Protein AF-A0A8X6VA51-F1 (afdb_monomer)

Secondary structure (DSSP, 8-state):
-PPPPGGGTS---TTSS--------------HHHHHHHHHHHHHIIIIIHHHHHHHHHHHTT----PPPTT-GGGTHHHHHHHHHHHHHHHHHHTT----HHHHHHHHHHHHHHHHT---EESSS-TTSPEE-HHHHHTSS----PPPPP-TTS-GGG--HHHHHHHHHHHHHHHHHHHHHHTTS--

Foldseek 3Di:
DDDDPPVVVDDDAPVPDDDDDPDDDPPDDDDPVVVVVVVVVVCCCCVPVVVVVVVVVCVVVVNDDDDDDPPCCPVCVVVVVVVVLVSVLLCVLCPPPDDDPVLVVVLVVLLVLLQQQDFDAFPDPDPPGDGDGNCCSVVVDHDDDDDDDACCPPDPVPDDSVRSSVNSSNSSNVVVVVPVVVVVPPD

Nearest PDB structures (foldseek):
  7khw-assembly1_A  TM=2.266E-01  e=4.748E+00  Escherichia coli O127:H6 str. E2348/69

Mean predicted aligned error: 12.4 Å

Radius of gyration: 19.96 Å; Cα contacts (8 Å, |Δi|>4): 93; chains: 1; bounding box: 59×38×53 Å

pLDDT: mean 71.92, std 15.9, range [26.27, 92.44]

Organism: Trichonephila clavipes (NCBI:txid2585209)

Sequence (187 aa):
MADLPSDRVTVSRVFTKVGIDYAGPFFIKLFPGANNEFKKILQNLFIKEGKEKIENFTASEGIVWHFNRPATPHFGGLWEAGIKSLKSHLKRVIGNTILTYEEFVTLVTQVEAVLNSRPLTKISSDPNDSILTPAHFLVGTSLTALPEPNLTNTPINRLNRWQLVQKLTQTFKKNGQMTILTGYNQE

Solvent-accessible surface area (backbone atoms only — not comparable to full-atom values): 11899 Å² total; per-residue (Å²): 132,84,80,76,60,64,86,81,70,57,90,69,65,87,75,76,75,77,89,78,87,91,81,72,86,77,86,73,92,57,58,84,71,53,48,60,52,50,53,50,50,52,50,50,50,50,63,61,63,37,43,61,53,50,52,53,49,29,58,74,71,69,48,83,85,78,81,79,57,95,88,48,66,78,84,46,44,69,63,52,51,50,50,51,51,49,53,52,49,52,52,62,57,50,61,88,64,88,68,55,72,70,53,47,53,50,39,51,53,54,46,48,52,53,61,30,54,38,76,74,49,70,77,58,92,56,89,86,56,68,66,38,29,58,25,39,76,76,73,69,41,81,79,80,75,81,92,71,85,88,42,75,86,57,59,74,93,79,47,55,76,69,52,47,43,51,24,39,46,53,47,41,57,69,56,42,62,64,58,65,52,60,72,72,73,75,126

InterPro domains:
  IPR012337 Ribonuclease H-like superfamily [SSF53098] (46-128)
  IPR036397 Ribonuclease H superfamily [G3DSA:3.30.420.10] (36-178)

Structure (mmCIF, N/CA/C/O backbone):
data_AF-A0A8X6VA51-F1
#
_entry.id   AF-A0A8X6VA51-F1
#
loop_
_atom_site.group_PDB
_atom_site.id
_atom_site.type_symbol
_atom_site.label_atom_id
_atom_site.label_alt_id
_atom_site.label_comp_id
_atom_site.label_asym_id
_atom_site.label_entity_id
_atom_site.label_seq_id
_atom_site.pdbx_PDB_ins_code
_atom_site.Cartn_x
_atom_site.Cartn_y
_atom_site.Cartn_z
_atom_site.occupancy
_atom_site.B_iso_or_equiv
_atom_site.auth_seq_id
_atom_site.auth_comp_id
_atom_site.auth_asym_id
_atom_site.auth_atom_id
_atom_site.pdbx_PDB_model_num
ATOM 1 N N . MET A 1 1 ? 39.174 1.039 -0.721 1.00 54.53 1 MET A N 1
ATOM 2 C CA . MET A 1 1 ? 37.703 0.941 -0.838 1.00 54.53 1 MET A CA 1
ATOM 3 C C . MET A 1 1 ? 37.215 0.180 0.379 1.00 54.53 1 MET A C 1
ATOM 5 O O . MET A 1 1 ? 37.852 -0.809 0.709 1.00 54.53 1 MET A O 1
ATOM 9 N N . ALA A 1 2 ? 36.201 0.675 1.089 1.00 62.00 2 ALA A N 1
ATOM 10 C CA . ALA A 1 2 ? 35.604 -0.080 2.190 1.00 62.00 2 ALA A CA 1
ATOM 11 C C . ALA A 1 2 ? 34.759 -1.224 1.614 1.00 62.00 2 ALA A C 1
ATOM 13 O O . ALA A 1 2 ? 34.085 -1.022 0.601 1.00 62.00 2 ALA A O 1
ATOM 14 N N . ASP A 1 3 ? 34.806 -2.396 2.244 1.00 74.81 3 ASP A N 1
ATOM 15 C CA . ASP A 1 3 ? 33.974 -3.527 1.842 1.00 74.81 3 ASP A CA 1
ATOM 16 C C . ASP A 1 3 ? 32.493 -3.191 2.029 1.00 74.81 3 ASP A C 1
ATOM 18 O O . ASP A 1 3 ? 32.088 -2.547 3.003 1.00 74.81 3 ASP A O 1
ATOM 22 N N . LEU A 1 4 ? 31.671 -3.621 1.071 1.00 65.25 4 LEU A N 1
ATOM 23 C CA . LEU A 1 4 ? 30.226 -3.470 1.174 1.00 65.25 4 LEU A CA 1
ATOM 24 C C . LEU A 1 4 ? 29.711 -4.295 2.368 1.00 65.25 4 LEU A C 1
ATOM 26 O O . LEU A 1 4 ? 30.184 -5.414 2.578 1.00 65.25 4 LEU A O 1
ATOM 30 N N . PRO A 1 5 ? 28.723 -3.791 3.135 1.00 72.38 5 PRO A N 1
ATOM 31 C CA . PRO A 1 5 ? 28.116 -4.549 4.223 1.00 72.38 5 PRO A CA 1
ATOM 32 C C . PRO A 1 5 ? 27.662 -5.931 3.749 1.00 72.38 5 PRO A C 1
ATOM 34 O O . PRO A 1 5 ? 27.101 -6.051 2.661 1.00 72.38 5 PRO A O 1
ATOM 37 N N . SER A 1 6 ? 27.844 -6.964 4.571 1.00 69.81 6 SER A N 1
ATOM 38 C CA . SER A 1 6 ? 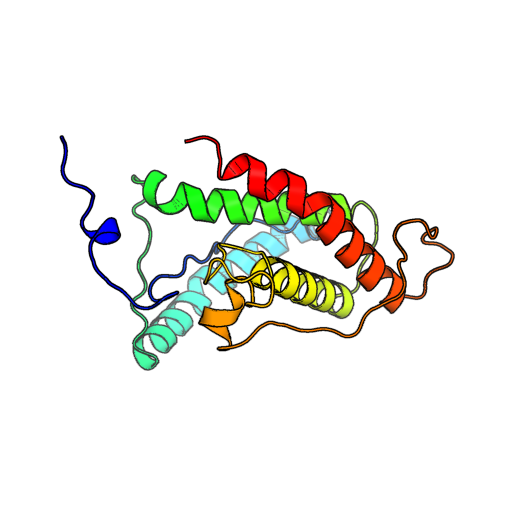27.492 -8.351 4.228 1.00 69.81 6 SER A CA 1
ATOM 39 C C . SER A 1 6 ? 26.031 -8.513 3.784 1.00 69.81 6 SER A C 1
ATOM 41 O O . SER A 1 6 ? 25.742 -9.299 2.884 1.00 69.81 6 SER A O 1
ATOM 43 N N . ASP A 1 7 ? 25.112 -7.705 4.315 1.00 62.41 7 ASP A N 1
ATOM 44 C CA . ASP A 1 7 ? 23.704 -7.652 3.893 1.00 62.41 7 ASP A CA 1
ATOM 45 C C . ASP A 1 7 ? 23.495 -7.225 2.424 1.00 62.41 7 ASP A C 1
ATOM 47 O O . ASP A 1 7 ? 22.433 -7.467 1.858 1.00 62.41 7 ASP A O 1
ATOM 51 N N . ARG A 1 8 ? 24.487 -6.582 1.794 1.00 61.09 8 ARG A N 1
ATOM 52 C CA . ARG A 1 8 ? 24.467 -6.151 0.383 1.00 61.09 8 ARG A CA 1
ATOM 53 C C . ARG A 1 8 ? 25.118 -7.162 -0.562 1.00 61.09 8 ARG A C 1
ATOM 55 O O . ARG A 1 8 ? 24.995 -7.004 -1.772 1.00 61.09 8 ARG A O 1
ATOM 62 N N . VAL A 1 9 ? 25.814 -8.163 -0.020 1.00 68.75 9 VAL A N 1
ATOM 63 C CA . VAL A 1 9 ? 26.595 -9.157 -0.782 1.00 68.75 9 VAL A CA 1
ATOM 64 C C . VAL A 1 9 ? 26.037 -10.574 -0.598 1.00 68.75 9 VAL A C 1
ATOM 66 O O . VAL A 1 9 ? 26.244 -11.449 -1.434 1.00 68.75 9 VAL A O 1
ATOM 69 N N . THR A 1 10 ? 25.286 -10.811 0.479 1.00 70.94 10 THR A N 1
ATOM 70 C CA . THR A 1 10 ? 24.620 -12.090 0.737 1.00 70.94 10 THR A CA 1
ATOM 71 C C . THR A 1 10 ? 23.390 -12.250 -0.152 1.00 70.94 10 THR A C 1
ATOM 73 O O . THR A 1 10 ? 22.414 -11.504 -0.062 1.00 70.94 10 THR A O 1
ATOM 76 N N . VAL A 1 11 ? 23.430 -13.257 -1.026 1.00 67.75 11 VAL A N 1
ATOM 77 C CA . VAL A 1 11 ? 22.279 -13.622 -1.854 1.00 67.75 11 VAL A CA 1
ATOM 78 C C . VAL A 1 11 ? 21.177 -14.149 -0.939 1.00 67.75 11 VAL A C 1
ATOM 80 O O . VAL A 1 11 ? 21.363 -15.118 -0.207 1.00 67.75 11 VAL A O 1
ATOM 83 N N . SER A 1 12 ? 20.017 -13.504 -0.981 1.00 65.94 12 SER A N 1
ATOM 84 C CA . SER A 1 12 ? 18.817 -13.920 -0.260 1.00 65.94 12 SER A CA 1
ATOM 85 C C . SER A 1 12 ? 17.624 -13.901 -1.207 1.00 65.94 12 SER A C 1
ATOM 87 O O . SER A 1 12 ? 17.644 -13.227 -2.240 1.00 65.94 12 SER A O 1
ATOM 89 N N . ARG A 1 13 ? 16.577 -14.669 -0.888 1.00 64.31 13 ARG A N 1
ATOM 90 C CA . ARG A 1 13 ? 15.336 -14.612 -1.665 1.00 64.31 13 ARG A CA 1
ATOM 91 C C . ARG A 1 13 ? 14.701 -13.232 -1.501 1.00 64.31 13 ARG A C 1
ATOM 93 O O . ARG A 1 13 ? 14.824 -12.592 -0.452 1.00 64.31 13 ARG A O 1
ATOM 100 N N . VAL A 1 14 ? 13.997 -12.775 -2.528 1.00 64.50 14 VAL A N 1
ATOM 101 C CA . VAL A 1 14 ? 13.290 -11.493 -2.462 1.00 64.50 14 VAL A CA 1
ATOM 102 C C . VAL A 1 14 ? 12.262 -11.544 -1.325 1.00 64.50 14 VAL A C 1
ATOM 104 O O . VAL A 1 14 ? 11.634 -12.577 -1.111 1.00 64.50 14 VAL A O 1
ATOM 107 N N . PHE A 1 15 ? 12.151 -10.455 -0.559 1.00 65.88 15 PHE A N 1
ATOM 108 C CA . PHE A 1 15 ? 11.294 -10.342 0.633 1.00 65.88 15 PHE A CA 1
ATOM 109 C C . PHE A 1 15 ? 11.618 -11.296 1.798 1.00 65.88 15 PHE A C 1
ATOM 111 O O . PHE A 1 15 ? 10.801 -11.451 2.698 1.00 65.88 15 PHE A O 1
ATOM 118 N N . THR A 1 16 ? 12.824 -11.877 1.863 1.00 65.25 16 THR A N 1
ATOM 119 C CA . THR A 1 16 ? 13.259 -12.643 3.059 1.00 65.25 16 THR A CA 1
ATOM 120 C C . THR A 1 16 ? 13.331 -11.764 4.315 1.00 65.25 16 THR A C 1
ATOM 122 O O . THR A 1 16 ? 13.170 -12.244 5.433 1.00 65.25 16 THR A O 1
ATOM 125 N N . LYS A 1 17 ? 13.580 -10.461 4.141 1.00 64.12 17 LYS A N 1
ATOM 126 C CA . LYS A 1 17 ? 13.557 -9.454 5.205 1.00 64.12 17 LYS A CA 1
ATOM 127 C C . LYS A 1 17 ? 12.506 -8.403 4.844 1.00 64.12 17 LYS A C 1
ATOM 129 O O . LYS A 1 17 ? 12.645 -7.734 3.821 1.00 64.12 17 LYS A O 1
ATOM 134 N N . VAL A 1 18 ? 11.473 -8.256 5.671 1.00 66.12 18 VAL A N 1
ATOM 135 C CA . VAL A 1 18 ? 10.408 -7.252 5.509 1.00 66.12 18 VAL A CA 1
ATOM 136 C C . VAL A 1 18 ? 10.339 -6.402 6.773 1.00 66.12 18 VAL A C 1
ATOM 138 O O . VAL A 1 18 ? 10.394 -6.927 7.881 1.00 66.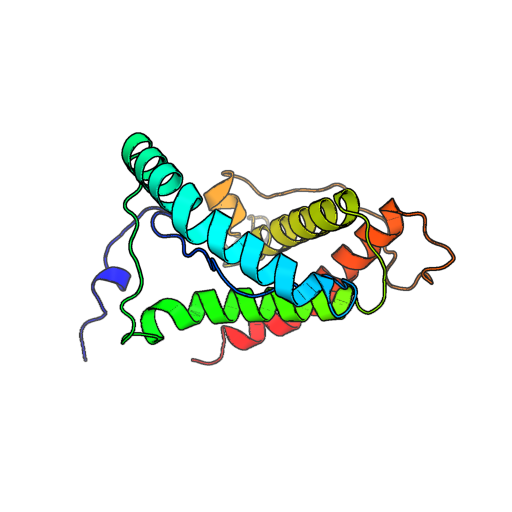12 18 VAL A O 1
ATOM 141 N N . GLY A 1 19 ? 10.250 -5.083 6.605 1.00 62.53 19 GLY A N 1
ATOM 142 C CA . GLY A 1 19 ? 10.035 -4.145 7.705 1.00 62.53 19 GLY A CA 1
ATOM 143 C C . GLY A 1 19 ? 8.549 -3.848 7.882 1.00 62.53 19 GLY A C 1
ATOM 144 O O . GLY A 1 19 ? 7.838 -3.655 6.896 1.00 62.53 19 GLY A O 1
ATOM 145 N N . ILE A 1 20 ? 8.087 -3.780 9.130 1.00 61.00 20 ILE A N 1
ATOM 146 C CA . ILE A 1 20 ? 6.719 -3.380 9.470 1.00 61.00 20 ILE A CA 1
ATOM 147 C C . ILE A 1 20 ? 6.783 -2.127 10.353 1.00 61.00 20 ILE A C 1
ATOM 149 O O . ILE A 1 20 ? 7.375 -2.153 11.432 1.00 61.00 20 ILE A O 1
ATOM 153 N N . ASP A 1 21 ? 6.154 -1.033 9.908 1.00 61.41 21 ASP A N 1
ATOM 154 C CA . ASP A 1 21 ? 5.930 0.159 10.740 1.00 61.41 21 ASP A CA 1
ATOM 155 C C . ASP A 1 21 ? 4.759 -0.089 11.694 1.00 61.41 21 ASP A C 1
ATOM 157 O O . ASP A 1 21 ? 3.595 0.109 11.331 1.00 61.41 21 ASP A O 1
ATOM 161 N N . TYR A 1 22 ? 5.058 -0.508 12.921 1.00 51.22 22 TYR A N 1
ATOM 162 C CA . TYR A 1 22 ? 4.033 -0.757 13.937 1.00 51.22 22 TYR A CA 1
ATOM 163 C C . TYR A 1 22 ? 3.394 0.512 14.516 1.00 51.22 22 TYR A C 1
ATOM 165 O O . TYR A 1 22 ? 2.442 0.399 15.289 1.00 51.22 22 TYR A O 1
ATOM 173 N N . ALA A 1 23 ? 3.863 1.722 14.184 1.00 47.16 23 ALA A N 1
ATOM 174 C CA . ALA A 1 23 ? 3.375 2.920 14.861 1.00 47.16 23 ALA A CA 1
ATOM 175 C C . ALA A 1 23 ? 3.626 4.227 14.093 1.00 47.16 23 ALA A C 1
ATOM 177 O O . ALA A 1 23 ? 4.372 5.097 14.537 1.00 47.16 23 ALA A O 1
ATOM 178 N N . GLY A 1 24 ? 2.879 4.454 13.013 1.00 47.09 24 GLY A N 1
ATOM 179 C CA . GLY A 1 24 ? 2.662 5.811 12.501 1.00 47.09 24 GLY A CA 1
ATOM 180 C C . GLY A 1 24 ? 1.165 6.079 12.367 1.00 47.09 24 GLY A C 1
ATOM 181 O O . GLY A 1 24 ? 0.532 5.365 11.587 1.00 47.09 24 GLY A O 1
ATOM 182 N N . PRO A 1 25 ? 0.576 7.058 13.082 1.00 44.12 25 PRO A N 1
ATOM 183 C CA . PRO A 1 25 ? -0.871 7.217 13.144 1.00 44.12 25 PRO A CA 1
ATOM 184 C C . PRO A 1 25 ? -1.459 7.568 11.774 1.00 44.12 25 PRO A C 1
ATOM 186 O O . PRO A 1 25 ? -1.113 8.589 11.175 1.00 44.12 25 PRO A O 1
ATOM 189 N N . PHE A 1 26 ? -2.422 6.766 11.318 1.00 42.47 26 PHE A N 1
ATOM 190 C CA . PHE A 1 26 ? -3.496 7.303 10.493 1.00 42.47 26 PHE A CA 1
ATOM 191 C C . PHE A 1 26 ? -4.365 8.157 11.414 1.00 42.47 26 PHE A C 1
ATOM 193 O O . PHE A 1 26 ? -4.877 7.676 12.424 1.00 42.47 26 PHE A O 1
ATOM 200 N N . PHE A 1 27 ? -4.486 9.447 11.110 1.00 46.06 27 PHE A N 1
ATOM 201 C CA . PHE A 1 27 ? -5.371 10.327 11.864 1.00 46.06 27 PHE A CA 1
ATOM 202 C C . PHE A 1 27 ? -6.818 9.972 11.519 1.00 46.06 27 PHE A C 1
ATOM 204 O O . PHE A 1 27 ? -7.369 10.470 10.540 1.00 46.06 27 PHE A O 1
ATOM 211 N N . ILE A 1 28 ? -7.422 9.099 12.320 1.00 47.78 28 ILE A N 1
ATOM 212 C CA . ILE A 1 28 ? -8.865 8.882 12.310 1.00 47.78 28 ILE A CA 1
ATOM 213 C C . ILE A 1 28 ? -9.487 10.106 12.983 1.00 47.78 28 ILE A C 1
ATOM 215 O O . ILE A 1 28 ? -9.091 10.502 14.082 1.00 47.78 28 ILE A O 1
ATOM 219 N N . LYS A 1 29 ? -10.428 10.765 12.306 1.00 46.47 29 LYS A N 1
ATOM 220 C CA . LYS A 1 29 ? -11.116 11.929 12.869 1.00 46.47 29 LYS A CA 1
ATOM 221 C C . LYS A 1 29 ? -12.142 11.449 13.899 1.00 46.47 29 LYS A C 1
ATOM 223 O O . LYS A 1 29 ? -13.286 11.185 13.554 1.00 46.47 29 LYS A O 1
ATOM 228 N N . LEU A 1 30 ? -11.714 11.327 15.153 1.00 51.91 30 LEU A N 1
ATOM 229 C CA . LEU A 1 30 ? -12.583 11.096 16.309 1.00 51.91 30 LEU A CA 1
ATOM 230 C C . LEU A 1 30 ? -12.837 12.416 17.052 1.00 51.91 30 LEU A C 1
ATOM 232 O O . LEU A 1 30 ? -12.091 13.387 16.894 1.00 51.91 30 LEU A O 1
ATOM 236 N N . PHE A 1 31 ? -13.883 12.459 17.880 1.00 56.31 31 PHE A N 1
ATOM 237 C CA . PHE A 1 31 ? -14.138 13.598 18.765 1.00 56.31 31 PHE A CA 1
ATOM 238 C C . PHE A 1 31 ? -12.940 13.835 19.715 1.00 56.31 31 PHE A C 1
ATOM 240 O O . PHE A 1 31 ? -12.282 12.865 20.106 1.00 56.31 31 PHE A O 1
ATOM 247 N N . PRO A 1 32 ? -12.640 15.089 20.119 1.00 53.47 32 PRO A N 1
ATOM 248 C CA . PRO A 1 32 ? -11.402 15.443 20.829 1.00 53.47 32 PRO A CA 1
ATOM 249 C C . PRO A 1 32 ? -11.099 14.619 22.093 1.00 53.47 32 PRO A C 1
ATOM 251 O O . PRO A 1 32 ? -9.935 14.336 22.363 1.00 53.47 32 PRO A O 1
ATOM 254 N N . GLY A 1 33 ? -12.125 14.181 22.834 1.00 55.50 33 GLY A N 1
ATOM 255 C CA . GLY A 1 33 ? -11.968 13.304 24.004 1.00 55.50 33 GLY A CA 1
ATOM 256 C C . GLY A 1 33 ? -11.734 11.826 23.658 1.00 55.50 33 GLY A C 1
ATOM 257 O O . GLY A 1 33 ? -10.914 11.164 24.289 1.00 55.50 33 GLY A O 1
ATOM 258 N N . ALA A 1 34 ? -12.376 11.328 22.597 1.00 55.28 34 ALA A N 1
ATOM 259 C CA . ALA A 1 34 ? -12.291 9.929 22.175 1.00 55.28 34 ALA A CA 1
ATOM 260 C C . ALA A 1 34 ? -10.919 9.570 21.584 1.00 55.28 34 ALA A C 1
ATOM 262 O O . ALA A 1 34 ? -10.468 8.439 21.720 1.00 55.28 34 ALA A O 1
ATOM 263 N N . ASN A 1 35 ? -10.216 10.528 20.971 1.00 55.94 35 ASN A N 1
ATOM 264 C CA . ASN A 1 35 ? -8.900 10.287 20.370 1.00 55.94 35 ASN A CA 1
ATOM 265 C C . ASN A 1 35 ? -7.832 9.872 21.396 1.00 55.94 35 ASN A C 1
ATOM 267 O O . ASN A 1 35 ? -7.006 9.004 21.115 1.00 55.94 35 ASN A O 1
ATOM 271 N N . ASN A 1 36 ? -7.845 10.474 22.589 1.00 60.62 36 ASN A N 1
ATOM 272 C CA . ASN A 1 36 ? -6.856 10.178 23.626 1.00 60.62 36 ASN A CA 1
ATOM 273 C C . ASN A 1 36 ? -7.125 8.837 24.315 1.00 60.62 36 ASN A C 1
ATOM 275 O O . ASN A 1 36 ? -6.181 8.093 24.579 1.00 60.62 36 ASN A O 1
ATOM 279 N N . GLU A 1 37 ? -8.390 8.507 24.575 1.00 63.94 37 GLU A N 1
ATOM 280 C CA . GLU A 1 37 ? -8.757 7.199 25.123 1.00 63.94 37 GLU A CA 1
ATOM 281 C C . GLU A 1 37 ? -8.548 6.081 24.110 1.00 63.94 37 GLU A C 1
ATOM 283 O O . GLU A 1 37 ? -7.921 5.079 24.436 1.00 63.94 37 GLU A O 1
ATOM 288 N N . PHE A 1 38 ? -8.956 6.281 22.857 1.00 60.25 38 PHE A N 1
ATOM 289 C CA . PHE A 1 38 ? -8.734 5.311 21.790 1.00 60.25 38 PHE A CA 1
ATOM 290 C C . PHE A 1 38 ? -7.242 5.040 21.582 1.00 60.25 38 PHE A C 1
ATOM 292 O O . PHE A 1 38 ? -6.829 3.888 21.501 1.00 60.25 38 PHE A O 1
ATOM 299 N N . LYS A 1 39 ? -6.397 6.080 21.600 1.00 57.16 39 LYS A N 1
ATOM 300 C CA . LYS A 1 39 ? -4.939 5.917 21.524 1.00 57.16 39 LYS A CA 1
ATOM 301 C C . LYS A 1 39 ? -4.383 5.093 22.690 1.00 57.16 39 LYS A C 1
ATOM 303 O O . LYS A 1 39 ? -3.536 4.237 22.453 1.00 57.16 39 LYS A O 1
ATOM 308 N N . LYS A 1 40 ? -4.865 5.310 23.919 1.00 62.72 40 LYS A N 1
ATOM 309 C CA . LYS A 1 40 ? -4.470 4.522 25.102 1.00 62.72 40 LYS A CA 1
ATOM 310 C C . LYS A 1 40 ? -4.952 3.072 25.017 1.00 62.72 40 LYS A C 1
ATOM 312 O O . LYS A 1 40 ? -4.184 2.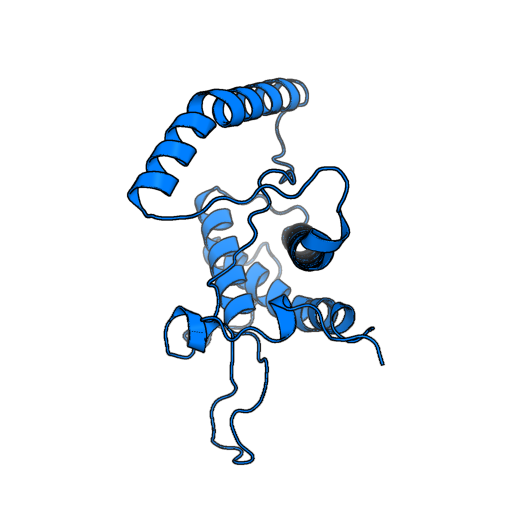167 25.319 1.00 62.72 40 LYS A O 1
ATOM 317 N N . ILE A 1 41 ? -6.192 2.848 24.583 1.00 62.66 41 ILE A N 1
ATOM 318 C CA . ILE A 1 41 ? -6.781 1.513 24.413 1.00 62.66 41 ILE A CA 1
ATOM 319 C C . ILE A 1 41 ? -6.010 0.733 23.350 1.00 62.66 41 ILE A C 1
ATOM 321 O O . ILE A 1 41 ? -5.578 -0.382 23.621 1.00 62.66 41 ILE A O 1
ATOM 325 N N . LEU A 1 42 ? -5.761 1.332 22.180 1.00 57.09 42 LEU A N 1
ATOM 326 C CA . LEU A 1 42 ? -4.960 0.699 21.134 1.00 57.09 42 LEU A CA 1
ATOM 327 C C . LEU A 1 42 ? -3.550 0.382 21.637 1.00 57.09 42 LEU A C 1
ATOM 329 O O . LEU A 1 42 ? -3.094 -0.745 21.483 1.00 57.09 42 LEU A O 1
ATOM 333 N N . GLN A 1 43 ? -2.872 1.331 22.288 1.00 59.81 43 GLN A N 1
ATOM 334 C CA . GLN A 1 43 ? -1.545 1.082 22.854 1.00 59.81 43 GLN A CA 1
ATOM 335 C C . GLN A 1 43 ? -1.559 -0.079 23.856 1.00 59.81 43 GLN A C 1
ATOM 337 O O . GLN A 1 43 ? -0.724 -0.969 23.755 1.00 59.81 43 GLN A O 1
ATOM 342 N N . ASN A 1 44 ? -2.524 -0.130 24.772 1.00 60.62 44 ASN A N 1
ATOM 343 C CA . ASN A 1 44 ? -2.591 -1.182 25.787 1.00 60.62 44 ASN A CA 1
ATOM 344 C C . ASN A 1 44 ? -2.940 -2.561 25.202 1.00 60.62 44 ASN A C 1
ATOM 346 O O . ASN A 1 44 ? -2.299 -3.548 25.565 1.00 60.62 44 ASN A O 1
ATOM 350 N N . LEU A 1 45 ? -3.905 -2.627 24.277 1.00 58.88 45 LEU A N 1
ATOM 351 C CA . LEU A 1 45 ? -4.296 -3.863 23.590 1.00 58.88 45 LEU A CA 1
ATOM 352 C C . LEU A 1 45 ? -3.142 -4.421 22.747 1.00 58.88 45 LEU A C 1
ATOM 354 O O . LEU A 1 45 ? -2.843 -5.613 22.814 1.00 58.88 45 LEU A O 1
ATOM 358 N N . PHE A 1 46 ? -2.444 -3.562 21.999 1.00 58.53 46 PHE A N 1
ATOM 359 C CA . PHE A 1 46 ? -1.342 -3.994 21.139 1.00 58.53 46 PHE A CA 1
ATOM 360 C C . PHE A 1 46 ? -0.063 -4.332 21.915 1.00 58.53 46 PHE A C 1
ATOM 362 O O . PHE A 1 46 ? 0.618 -5.289 21.554 1.00 58.53 46 PHE A O 1
ATOM 369 N N . ILE A 1 47 ? 0.271 -3.593 22.979 1.00 63.25 47 ILE A N 1
ATOM 370 C CA . ILE A 1 47 ? 1.536 -3.784 23.710 1.00 63.25 47 ILE A CA 1
ATOM 371 C C . ILE A 1 47 ? 1.489 -5.006 24.632 1.00 63.25 47 ILE A C 1
ATOM 373 O O . ILE A 1 47 ? 2.506 -5.683 24.773 1.00 63.25 47 ILE A O 1
ATOM 377 N N . LYS A 1 48 ? 0.350 -5.288 25.278 1.00 59.28 48 LYS A N 1
ATOM 378 C CA . LYS A 1 48 ? 0.290 -6.313 26.332 1.00 59.28 48 LYS A CA 1
ATOM 379 C C . LYS A 1 48 ? -0.289 -7.641 25.849 1.00 59.28 48 LYS A C 1
ATOM 381 O O . LYS A 1 48 ? 0.363 -8.663 25.997 1.00 59.28 48 LYS A O 1
ATOM 386 N N . GLU A 1 49 ? -1.468 -7.628 25.231 1.00 59.34 49 GLU A N 1
ATOM 387 C CA . GLU A 1 49 ? -2.117 -8.855 24.732 1.00 59.34 49 GLU A CA 1
ATOM 388 C C . GLU A 1 49 ? -1.655 -9.236 23.321 1.00 59.34 49 GLU A C 1
ATOM 390 O O . GLU A 1 49 ? -1.596 -10.416 22.973 1.00 59.34 49 GLU A O 1
ATOM 395 N N . GLY A 1 50 ? -1.316 -8.237 22.500 1.00 63.81 50 GLY A N 1
ATOM 396 C CA . GLY A 1 50 ? -0.792 -8.451 21.155 1.00 63.81 50 GLY A CA 1
ATOM 397 C C . GLY A 1 50 ? 0.600 -9.078 21.155 1.00 63.81 50 GLY A C 1
ATOM 398 O O . GLY A 1 50 ? 0.863 -9.953 20.338 1.00 63.81 50 GLY A O 1
ATOM 399 N N . LYS A 1 51 ? 1.474 -8.687 22.089 1.00 66.56 51 LYS A N 1
ATOM 400 C CA . LYS A 1 51 ? 2.878 -9.118 22.097 1.00 66.56 51 LYS A CA 1
ATOM 401 C C . LYS A 1 51 ? 3.040 -10.632 22.263 1.00 66.56 51 LYS A C 1
ATOM 403 O O . LYS A 1 51 ? 3.675 -11.242 21.415 1.00 66.56 51 LYS A O 1
ATOM 408 N N . GLU A 1 52 ? 2.426 -11.241 23.278 1.00 68.69 52 GLU A N 1
ATOM 409 C CA . GLU A 1 52 ? 2.533 -12.696 23.497 1.00 68.69 52 GLU A CA 1
ATOM 410 C C . GLU A 1 52 ? 1.929 -13.501 22.340 1.00 68.69 52 GLU A C 1
ATOM 412 O O . GLU A 1 52 ? 2.497 -14.498 21.900 1.00 68.69 52 GLU A O 1
ATOM 417 N N . LYS A 1 53 ? 0.791 -13.056 21.795 1.00 73.25 53 LYS A N 1
ATOM 418 C CA . LYS A 1 53 ? 0.158 -13.714 20.642 1.00 73.25 53 LYS A CA 1
ATOM 419 C C . LYS A 1 53 ? 1.017 -13.613 19.382 1.00 73.25 53 LYS A C 1
ATOM 421 O O . LYS A 1 53 ? 1.125 -14.594 18.653 1.00 73.25 53 LYS A O 1
ATOM 426 N N . ILE A 1 54 ? 1.623 -12.451 19.136 1.00 68.75 54 ILE A N 1
ATOM 427 C CA . ILE A 1 54 ? 2.526 -12.231 18.002 1.00 68.75 54 ILE A CA 1
ATOM 428 C C . ILE A 1 54 ? 3.789 -13.073 18.174 1.00 68.75 54 ILE A C 1
ATOM 430 O O . ILE A 1 54 ? 4.170 -13.755 17.233 1.00 68.75 54 ILE A O 1
ATOM 434 N N . GLU A 1 55 ? 4.402 -13.091 19.357 1.00 69.94 55 GLU A N 1
ATOM 435 C CA . GLU A 1 55 ? 5.593 -13.903 19.629 1.00 69.94 55 GLU A CA 1
ATOM 436 C C . GLU A 1 55 ? 5.308 -15.394 19.407 1.00 69.94 55 GLU A C 1
ATOM 438 O O . GLU A 1 55 ? 6.028 -16.042 18.648 1.00 69.94 55 GLU A O 1
ATOM 443 N N . ASN A 1 56 ? 4.199 -15.910 19.943 1.00 76.19 56 ASN A N 1
ATOM 444 C CA . ASN A 1 56 ? 3.790 -17.302 19.743 1.00 76.19 56 ASN A CA 1
ATOM 445 C C . ASN A 1 56 ? 3.516 -17.636 18.267 1.00 76.19 56 ASN A C 1
ATOM 447 O O . ASN A 1 56 ? 3.956 -18.680 17.791 1.00 76.19 56 ASN A O 1
ATOM 451 N N . PHE A 1 57 ? 2.835 -16.750 17.531 1.00 73.75 57 PHE A N 1
ATOM 452 C CA . PHE A 1 57 ? 2.574 -16.929 16.099 1.00 73.75 57 PHE A CA 1
ATOM 453 C C . PHE A 1 57 ? 3.861 -16.875 15.266 1.00 73.75 57 PHE A C 1
ATOM 455 O O . PHE A 1 57 ? 4.096 -17.715 14.403 1.00 73.75 57 PHE A O 1
ATOM 462 N N . THR A 1 58 ? 4.733 -15.902 15.535 1.00 70.50 58 THR A N 1
ATOM 463 C CA . THR A 1 58 ? 6.013 -15.792 14.824 1.00 70.50 58 THR A CA 1
ATOM 464 C C . THR A 1 58 ? 6.893 -17.011 15.083 1.00 70.50 58 THR A C 1
ATOM 466 O O . THR A 1 58 ? 7.507 -17.515 14.148 1.00 70.50 58 THR A O 1
ATOM 469 N N . ALA A 1 59 ? 6.884 -17.553 16.304 1.00 74.88 59 ALA A N 1
ATOM 470 C CA . ALA A 1 59 ? 7.582 -18.789 16.628 1.00 74.88 59 ALA A CA 1
ATOM 471 C C . ALA A 1 59 ? 6.988 -20.011 15.904 1.00 74.88 59 ALA A C 1
ATOM 473 O O . ALA A 1 59 ? 7.757 -20.815 15.377 1.00 74.88 59 ALA A O 1
ATOM 474 N N . SER A 1 60 ? 5.655 -20.150 15.830 1.00 77.75 60 SER A N 1
ATOM 475 C CA . SER A 1 60 ? 5.016 -21.277 15.126 1.00 77.75 60 SER A CA 1
ATOM 476 C C . SER A 1 60 ? 5.257 -21.253 13.618 1.00 77.75 60 SER A C 1
ATOM 478 O O . SER A 1 60 ? 5.438 -22.306 13.015 1.00 77.75 60 SER A O 1
ATOM 480 N N . GLU A 1 61 ? 5.310 -20.063 13.021 1.00 74.81 61 GLU A N 1
ATOM 481 C CA . GLU A 1 61 ? 5.563 -19.869 11.587 1.00 74.81 61 GLU A CA 1
ATOM 482 C C . GLU A 1 61 ? 7.065 -19.802 11.239 1.00 74.81 61 GLU A C 1
ATOM 484 O O . GLU A 1 61 ? 7.433 -19.577 10.086 1.00 74.81 61 GLU A O 1
ATOM 489 N N . GLY A 1 62 ? 7.961 -19.963 12.223 1.00 73.81 62 GLY A N 1
ATOM 490 C CA . GLY A 1 62 ? 9.413 -19.871 12.017 1.00 73.81 62 GLY A CA 1
ATOM 491 C C . GLY A 1 62 ? 9.903 -18.473 11.607 1.00 73.81 62 GLY A C 1
ATOM 492 O O . GLY A 1 62 ? 10.983 -18.330 11.030 1.00 73.81 62 GLY A O 1
ATOM 493 N N . ILE A 1 63 ? 9.119 -17.432 11.887 1.00 70.69 63 ILE A N 1
ATOM 494 C CA . ILE A 1 63 ? 9.430 -16.034 11.589 1.00 70.69 63 ILE A CA 1
ATOM 495 C C . ILE A 1 63 ? 10.352 -15.488 12.680 1.00 70.69 63 ILE A C 1
ATOM 497 O O . ILE A 1 63 ? 9.969 -15.354 13.841 1.00 70.69 63 ILE A O 1
ATOM 501 N N . VAL A 1 64 ? 11.570 -15.099 12.302 1.00 65.25 64 VAL A N 1
ATOM 502 C CA . VAL A 1 64 ? 12.520 -14.485 13.238 1.00 65.25 64 VAL A CA 1
ATOM 503 C C . VAL A 1 64 ? 12.282 -12.977 13.314 1.00 65.25 64 VAL A C 1
ATOM 505 O O . VAL A 1 64 ? 12.664 -12.218 12.417 1.00 65.25 64 VAL A O 1
ATOM 508 N N . TRP A 1 65 ? 11.664 -12.535 14.407 1.00 65.31 65 TRP A N 1
ATOM 509 C CA . TRP A 1 65 ? 11.400 -11.122 14.658 1.00 65.31 65 TRP A CA 1
ATOM 510 C C . TRP A 1 65 ? 12.665 -10.374 15.101 1.00 65.31 65 TRP A C 1
ATOM 512 O O . TRP A 1 65 ? 13.298 -10.739 16.090 1.00 65.31 65 TRP A O 1
ATOM 522 N N . HIS A 1 66 ? 13.015 -9.291 14.405 1.00 62.69 66 HIS A N 1
ATOM 523 C CA . HIS A 1 66 ? 14.158 -8.445 14.750 1.00 62.69 66 HIS A CA 1
ATOM 524 C C . HIS A 1 66 ? 13.681 -7.027 15.068 1.00 62.69 66 HIS A C 1
ATOM 526 O O . HIS A 1 66 ? 13.196 -6.316 14.191 1.00 62.69 66 HIS A O 1
ATOM 532 N N . PHE A 1 67 ? 13.844 -6.589 16.318 1.00 63.12 67 PHE A N 1
ATOM 533 C CA . PHE A 1 67 ? 13.623 -5.188 16.671 1.00 63.12 67 PHE A CA 1
ATOM 534 C C . PHE A 1 67 ? 14.841 -4.350 16.286 1.00 63.12 67 PHE A C 1
ATOM 536 O O . PHE A 1 67 ? 15.980 -4.697 16.613 1.00 63.12 67 PHE A O 1
ATOM 543 N N . ASN A 1 68 ? 14.601 -3.211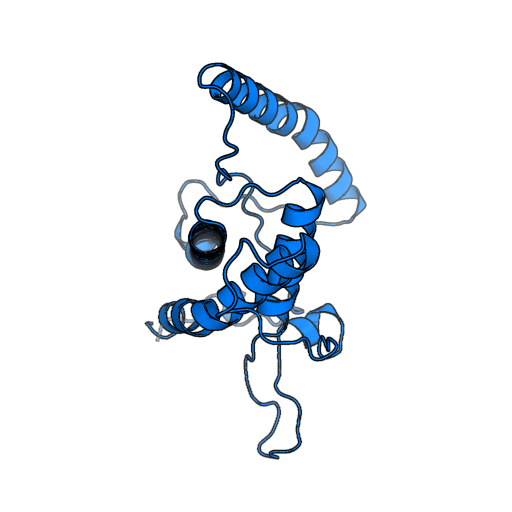 15.636 1.00 55.31 68 ASN A N 1
ATOM 544 C CA . ASN A 1 68 ? 15.652 -2.223 15.433 1.00 55.31 68 ASN A CA 1
ATOM 545 C C . ASN A 1 68 ? 16.167 -1.759 16.798 1.00 55.31 68 ASN A C 1
ATOM 547 O O . ASN A 1 68 ? 15.385 -1.442 17.698 1.00 55.31 68 ASN A O 1
ATOM 551 N N . ARG A 1 69 ? 17.493 -1.709 16.959 1.00 54.25 69 ARG A N 1
ATOM 552 C CA . ARG A 1 69 ? 18.080 -1.163 18.183 1.00 54.25 69 ARG A CA 1
ATOM 553 C C . ARG A 1 69 ? 17.705 0.324 18.287 1.00 54.25 69 ARG A C 1
ATOM 555 O O . ARG A 1 69 ? 17.827 1.030 17.284 1.00 54.25 69 ARG A O 1
ATOM 562 N N . PRO A 1 70 ? 17.342 0.831 19.482 1.00 50.47 70 PRO A N 1
ATOM 563 C CA . PRO A 1 70 ? 16.974 2.238 19.682 1.00 50.47 70 PRO A CA 1
ATOM 564 C C . PRO A 1 70 ? 18.023 3.247 19.180 1.00 50.47 70 PRO A C 1
ATOM 566 O O . PRO A 1 70 ? 17.689 4.386 18.879 1.00 50.47 70 PRO A O 1
ATOM 569 N N . ALA A 1 71 ? 19.289 2.825 19.084 1.00 43.22 71 ALA A N 1
ATOM 570 C CA . ALA A 1 71 ? 20.436 3.657 18.727 1.00 43.22 71 ALA A CA 1
ATOM 571 C C . ALA A 1 71 ? 20.895 3.539 17.258 1.00 43.22 71 ALA A C 1
ATOM 573 O O . ALA A 1 71 ? 21.938 4.084 16.910 1.00 43.22 71 ALA A O 1
ATOM 574 N N . THR A 1 72 ? 20.160 2.845 16.378 1.00 48.84 72 THR A N 1
ATOM 575 C CA . THR A 1 72 ? 20.546 2.707 14.957 1.00 48.84 72 THR A CA 1
ATOM 576 C C . THR A 1 72 ? 19.405 3.052 13.984 1.00 48.84 72 THR A C 1
ATOM 578 O O . THR A 1 72 ? 18.920 2.164 13.278 1.00 48.84 72 THR A O 1
ATOM 581 N N . PRO A 1 73 ? 18.991 4.335 13.890 1.00 50.53 73 PRO A N 1
ATOM 582 C CA . PRO A 1 73 ? 17.905 4.789 13.005 1.00 50.53 73 PRO A CA 1
ATOM 583 C C . PRO A 1 73 ? 18.189 4.549 11.513 1.00 50.53 73 PRO A C 1
ATOM 585 O O . PRO A 1 73 ? 17.278 4.370 10.710 1.00 50.53 73 PRO A O 1
ATOM 588 N N . HIS A 1 74 ? 19.470 4.494 11.131 1.00 52.34 74 HIS A N 1
ATOM 589 C CA . HIS A 1 74 ? 19.892 4.323 9.739 1.00 52.34 74 HIS A CA 1
ATOM 590 C C . HIS A 1 74 ? 19.498 2.970 9.125 1.00 52.34 74 HIS A C 1
ATOM 592 O O . HIS A 1 74 ? 19.306 2.900 7.915 1.00 52.34 74 HIS A O 1
ATOM 598 N N . PHE A 1 75 ? 19.313 1.912 9.927 1.00 52.19 75 PHE A N 1
ATOM 599 C CA . PHE A 1 75 ? 18.869 0.606 9.411 1.00 52.19 75 PHE A CA 1
ATOM 600 C C . PHE A 1 75 ? 17.387 0.605 9.006 1.00 52.19 75 PHE A C 1
ATOM 602 O O . PHE A 1 75 ? 16.972 -0.244 8.218 1.00 52.19 75 PHE A O 1
ATOM 609 N N . GLY A 1 76 ? 16.595 1.558 9.515 1.00 59.28 76 GLY A N 1
ATOM 610 C CA . GLY A 1 76 ? 15.172 1.683 9.208 1.00 59.28 76 GLY A CA 1
ATOM 611 C C . GLY A 1 76 ? 14.804 2.764 8.192 1.00 59.28 76 GLY A C 1
ATOM 612 O O . GLY A 1 76 ? 13.7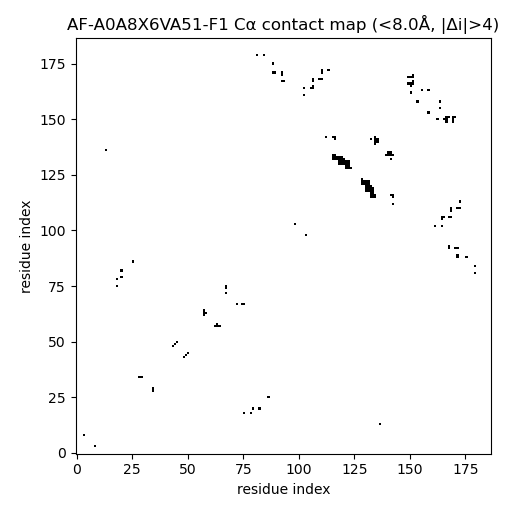20 2.727 7.610 1.00 59.28 76 GLY A O 1
ATOM 613 N N . GLY A 1 77 ? 15.719 3.698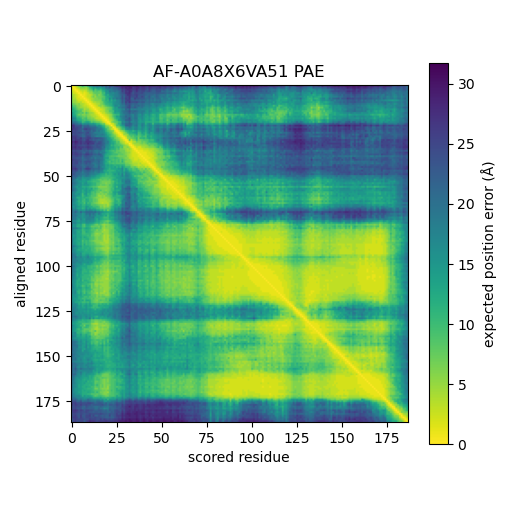 7.922 1.00 66.12 77 GLY A N 1
ATOM 614 C CA . GLY A 1 77 ? 15.407 4.951 7.234 1.00 66.12 77 GLY A CA 1
ATOM 615 C C . GLY A 1 77 ? 14.764 4.803 5.852 1.00 66.12 77 GLY A C 1
ATOM 616 O O . GLY A 1 77 ? 13.837 5.545 5.541 1.00 66.12 77 GLY A O 1
ATOM 617 N N . LEU A 1 78 ? 15.192 3.835 5.031 1.00 65.50 78 LEU A N 1
ATOM 618 C CA . LEU A 1 78 ? 14.639 3.641 3.682 1.00 65.50 78 LEU A CA 1
ATOM 619 C C . LEU A 1 78 ? 13.177 3.178 3.705 1.00 65.50 78 LEU A C 1
ATOM 621 O O . LEU A 1 78 ? 12.339 3.728 2.986 1.00 65.50 78 LEU A O 1
ATOM 625 N N . TRP A 1 79 ? 12.853 2.178 4.531 1.00 68.00 79 TRP A N 1
ATOM 626 C CA . TRP A 1 79 ? 11.478 1.689 4.619 1.00 68.00 79 TRP A CA 1
ATOM 627 C C . TRP A 1 79 ? 10.585 2.684 5.371 1.00 68.00 79 TRP A C 1
ATOM 629 O O . TRP A 1 79 ? 9.450 2.911 4.953 1.00 68.00 79 TRP A O 1
ATOM 639 N N . GLU A 1 80 ? 11.102 3.363 6.400 1.00 69.38 80 GLU A N 1
ATOM 640 C CA . GLU A 1 80 ? 10.391 4.432 7.112 1.00 69.38 80 GLU A CA 1
ATOM 641 C C . GLU A 1 80 ? 10.083 5.619 6.191 1.00 69.38 80 GLU A C 1
ATOM 643 O O . GLU A 1 80 ? 8.958 6.125 6.181 1.00 69.38 80 GLU A O 1
ATOM 648 N N . ALA A 1 81 ? 11.042 6.040 5.360 1.00 74.06 81 ALA A N 1
ATOM 649 C CA . ALA A 1 81 ? 10.841 7.084 4.359 1.00 74.06 81 ALA A CA 1
ATOM 650 C C . ALA A 1 81 ? 9.801 6.665 3.311 1.00 74.06 81 ALA A C 1
ATOM 652 O O . ALA A 1 81 ? 8.924 7.464 2.963 1.00 74.06 81 ALA A O 1
ATOM 653 N N . GLY A 1 82 ? 9.840 5.408 2.859 1.00 75.62 82 GLY A N 1
ATOM 654 C CA . GLY A 1 82 ? 8.843 4.839 1.952 1.00 75.62 82 GLY A CA 1
ATOM 655 C C . GLY A 1 82 ? 7.431 4.883 2.539 1.00 75.62 82 GLY A C 1
ATOM 656 O O . GLY A 1 82 ? 6.505 5.399 1.907 1.00 75.62 82 GLY A O 1
ATOM 657 N N . ILE A 1 83 ? 7.267 4.431 3.783 1.00 75.69 83 ILE A N 1
ATOM 658 C CA . ILE A 1 83 ? 5.975 4.425 4.483 1.00 75.69 83 ILE A CA 1
ATOM 659 C C . ILE A 1 83 ? 5.494 5.848 4.777 1.00 75.69 83 ILE A C 1
ATOM 661 O O . ILE A 1 83 ? 4.315 6.158 4.586 1.00 75.69 83 ILE A O 1
ATOM 665 N N . LYS A 1 84 ? 6.388 6.752 5.185 1.00 78.06 84 LYS A N 1
ATOM 666 C CA . LYS A 1 84 ? 6.071 8.171 5.391 1.00 78.06 84 LYS A CA 1
ATOM 667 C C . LYS A 1 84 ? 5.587 8.824 4.099 1.00 78.06 84 LYS A C 1
ATOM 669 O O . LYS A 1 84 ? 4.576 9.532 4.114 1.00 78.06 84 LYS A O 1
ATOM 674 N N . SER A 1 85 ? 6.266 8.557 2.984 1.00 81.31 85 SER A N 1
ATOM 675 C CA . SER A 1 85 ? 5.876 9.038 1.659 1.00 81.31 85 SER A CA 1
ATOM 676 C C . SER A 1 85 ? 4.491 8.515 1.277 1.00 81.31 85 SER A C 1
ATOM 678 O O . SER A 1 85 ? 3.599 9.318 0.995 1.00 81.31 85 SER A O 1
ATOM 680 N N . LEU A 1 86 ? 4.258 7.204 1.407 1.00 83.88 86 LEU A N 1
ATOM 681 C CA . LEU A 1 86 ? 2.961 6.567 1.165 1.00 83.88 86 LEU A CA 1
ATOM 682 C C . LEU A 1 86 ? 1.837 7.219 1.980 1.00 83.88 86 LEU A C 1
ATOM 684 O O . LEU A 1 86 ? 0.845 7.674 1.408 1.00 83.88 86 LEU A O 1
ATOM 688 N N . LYS A 1 87 ? 2.008 7.325 3.304 1.00 83.31 87 LYS A N 1
ATOM 689 C CA . LYS A 1 87 ? 1.019 7.929 4.214 1.00 83.31 87 LYS A CA 1
ATOM 690 C C . LYS A 1 87 ? 0.730 9.383 3.842 1.00 83.31 87 LYS A C 1
ATOM 692 O O . LYS A 1 87 ? -0.431 9.792 3.803 1.00 83.31 87 LYS A O 1
ATOM 697 N N . SER A 1 88 ? 1.765 10.165 3.534 1.00 84.00 88 SER A N 1
ATOM 698 C CA . SER A 1 88 ? 1.610 11.569 3.139 1.00 84.00 88 SER A CA 1
ATOM 699 C C . SER A 1 88 ? 0.843 11.718 1.823 1.00 84.00 88 SER A C 1
ATOM 701 O O . SER A 1 88 ? -0.047 12.565 1.709 1.00 84.00 88 SER A O 1
ATOM 703 N N . HIS A 1 89 ? 1.128 10.851 0.851 1.00 85.56 89 HIS A N 1
ATOM 704 C CA . HIS A 1 89 ? 0.499 10.880 -0.459 1.00 85.56 89 HIS A CA 1
ATOM 705 C C . HIS A 1 89 ? -0.957 10.432 -0.382 1.00 85.56 89 HIS A C 1
ATOM 707 O O . HIS A 1 89 ? -1.829 11.089 -0.948 1.00 85.56 89 HIS A O 1
ATOM 713 N N . LEU A 1 90 ? -1.233 9.374 0.384 1.00 88.00 90 LEU A N 1
ATOM 714 C CA . LEU A 1 90 ? -2.587 8.898 0.643 1.00 88.00 90 LEU A CA 1
ATOM 715 C C . LEU A 1 90 ? -3.426 9.990 1.319 1.00 88.00 90 LEU A C 1
ATOM 717 O O . LEU A 1 90 ? -4.525 10.290 0.860 1.00 88.00 90 LEU A O 1
ATOM 721 N N . LYS A 1 91 ? -2.874 10.670 2.335 1.00 86.81 91 LYS A N 1
ATOM 722 C CA . LYS A 1 91 ? -3.540 11.802 2.998 1.00 86.81 91 LYS A CA 1
ATOM 723 C C . LYS A 1 91 ? -3.845 12.942 2.024 1.00 86.81 91 LYS A C 1
ATOM 725 O O . LYS A 1 91 ? -4.926 13.519 2.087 1.00 86.81 91 LYS A O 1
ATOM 730 N N . ARG A 1 92 ? -2.920 13.256 1.110 1.00 86.69 92 ARG A N 1
ATOM 731 C CA . ARG A 1 92 ? -3.120 14.292 0.085 1.00 86.69 92 ARG A CA 1
ATOM 732 C C . ARG A 1 92 ? -4.203 13.913 -0.926 1.00 86.69 92 ARG A C 1
ATOM 734 O O . ARG A 1 92 ? -4.969 14.779 -1.328 1.00 86.69 92 ARG A O 1
ATOM 741 N N . VAL A 1 93 ? -4.254 12.645 -1.333 1.00 88.69 93 VAL A N 1
ATOM 742 C CA . VAL A 1 93 ? -5.232 12.132 -2.304 1.00 88.69 93 VAL A CA 1
ATOM 743 C C . VAL A 1 93 ? -6.637 12.087 -1.703 1.00 88.69 93 VAL A C 1
ATOM 745 O O . VAL A 1 93 ? -7.571 12.561 -2.339 1.00 88.69 93 VAL A O 1
ATOM 748 N N . ILE A 1 94 ? -6.780 11.575 -0.477 1.00 89.31 94 ILE A N 1
ATOM 749 C CA . ILE A 1 94 ? -8.064 11.537 0.242 1.00 89.31 94 ILE A CA 1
ATOM 750 C C . ILE A 1 94 ? -8.537 12.962 0.569 1.00 89.31 94 ILE A C 1
ATOM 752 O O . ILE A 1 94 ? -9.717 13.285 0.431 1.00 89.31 94 ILE A O 1
ATOM 756 N N . GLY A 1 95 ? -7.628 13.847 0.986 1.00 87.81 95 GLY A N 1
ATOM 757 C CA . GLY A 1 95 ? -7.961 15.229 1.320 1.00 87.81 95 GLY A CA 1
ATOM 758 C C . GLY A 1 95 ? -9.064 15.303 2.381 1.00 87.81 95 GLY A C 1
ATOM 759 O O . GLY A 1 95 ? -8.886 14.832 3.501 1.00 87.81 95 GLY A O 1
ATOM 760 N N . ASN A 1 96 ? -10.209 15.883 2.011 1.00 85.38 96 ASN A N 1
ATOM 761 C CA . ASN A 1 96 ? -11.372 16.057 2.891 1.00 85.38 96 ASN A CA 1
ATOM 762 C C . ASN A 1 96 ? -12.493 15.027 2.649 1.00 85.38 96 ASN A C 1
ATOM 764 O O . ASN A 1 96 ? -13.574 15.164 3.224 1.00 85.38 96 ASN A O 1
ATOM 768 N N . THR A 1 97 ? -12.291 14.025 1.786 1.00 85.88 97 THR A N 1
ATOM 769 C CA . THR A 1 97 ? -13.335 13.030 1.502 1.00 85.88 97 THR A CA 1
ATOM 770 C C . THR A 1 97 ? -13.497 12.062 2.668 1.00 85.88 97 THR A C 1
ATOM 772 O O . THR A 1 97 ? -12.510 11.525 3.168 1.00 85.88 97 THR A O 1
ATOM 775 N N . ILE A 1 98 ? -14.741 11.796 3.065 1.00 86.69 98 ILE A N 1
ATOM 776 C CA . ILE A 1 98 ? -15.057 10.795 4.085 1.00 86.69 98 ILE A CA 1
ATOM 777 C C . ILE A 1 98 ? -15.258 9.443 3.393 1.00 86.69 98 ILE A C 1
ATOM 779 O O . ILE A 1 98 ? -16.142 9.286 2.540 1.00 86.69 98 ILE A O 1
ATOM 783 N N . LEU A 1 99 ? -14.419 8.482 3.769 1.00 87.38 99 LEU A N 1
ATOM 784 C CA . LEU A 1 99 ? -14.478 7.098 3.315 1.00 87.38 99 LEU A CA 1
ATOM 785 C C . LEU A 1 99 ? -15.029 6.223 4.440 1.00 87.38 99 LEU A C 1
ATOM 787 O O . LEU A 1 99 ? -14.718 6.432 5.614 1.00 87.38 99 LEU A O 1
ATOM 791 N N . THR A 1 100 ? -15.848 5.251 4.068 1.00 89.31 100 THR A N 1
ATOM 792 C CA . THR A 1 100 ? -16.216 4.133 4.936 1.00 89.31 100 THR A CA 1
ATOM 793 C C . THR A 1 100 ? -15.021 3.198 5.110 1.00 89.31 100 THR A C 1
ATOM 795 O O . THR A 1 100 ? -14.026 3.296 4.388 1.00 89.31 100 THR A O 1
ATOM 798 N N . TYR A 1 101 ? -15.123 2.279 6.070 1.00 87.12 101 TYR A N 1
ATOM 799 C CA . TYR A 1 101 ? -14.091 1.273 6.303 1.00 87.12 101 TYR A CA 1
ATOM 800 C C . TYR A 1 101 ? -13.782 0.463 5.034 1.00 87.12 101 TYR A C 1
ATOM 802 O O . TYR A 1 101 ? -12.632 0.429 4.604 1.00 87.12 101 TYR A O 1
ATOM 810 N N . GLU A 1 102 ? -14.812 -0.083 4.383 1.00 91.06 102 GLU A N 1
ATOM 811 C CA . GLU A 1 102 ? -14.665 -0.906 3.174 1.00 91.06 102 GLU A CA 1
ATOM 812 C C . GLU A 1 102 ? -13.995 -0.149 2.024 1.00 91.06 102 GLU A C 1
ATOM 814 O O . GLU A 1 102 ? -13.116 -0.667 1.336 1.00 91.06 102 GLU A O 1
ATOM 819 N N . GLU A 1 103 ? -14.358 1.119 1.830 1.00 89.62 103 GLU A N 1
ATOM 820 C CA . GLU A 1 103 ? -13.763 1.949 0.779 1.00 89.62 103 GLU A CA 1
ATOM 821 C C . GLU A 1 103 ? -12.312 2.301 1.074 1.00 89.62 103 GLU A C 1
ATOM 823 O O . GLU A 1 103 ? -11.499 2.363 0.154 1.00 89.62 103 GLU A O 1
ATOM 828 N N . PHE A 1 104 ? -11.978 2.537 2.344 1.00 90.38 104 PHE A N 1
ATOM 829 C CA . PHE A 1 104 ? -10.605 2.802 2.746 1.00 90.38 104 PHE A CA 1
ATOM 830 C C . PHE A 1 104 ? -9.728 1.559 2.582 1.00 90.38 104 PHE A C 1
ATOM 832 O O . PHE A 1 104 ? -8.640 1.663 2.020 1.00 90.38 104 PHE A O 1
ATOM 839 N N . VAL A 1 105 ? -10.211 0.388 3.008 1.00 89.31 105 VAL A N 1
ATOM 840 C CA . VAL A 1 105 ? -9.516 -0.892 2.807 1.00 89.31 105 VAL A CA 1
ATOM 841 C C . VAL A 1 105 ? -9.301 -1.138 1.316 1.00 89.31 105 VAL A C 1
ATOM 843 O O . VAL A 1 105 ? -8.166 -1.331 0.891 1.00 89.31 105 VAL A O 1
ATOM 846 N N . THR A 1 106 ? -10.355 -1.004 0.507 1.00 92.44 106 THR A N 1
ATOM 847 C CA . THR A 1 106 ? -10.272 -1.169 -0.952 1.00 92.44 106 THR A CA 1
ATOM 848 C C . THR A 1 106 ? -9.259 -0.209 -1.577 1.00 92.44 106 THR A C 1
ATOM 850 O O . THR A 1 106 ? -8.433 -0.622 -2.389 1.00 92.44 106 THR A O 1
ATOM 853 N N . LEU A 1 107 ? -9.275 1.068 -1.180 1.00 90.88 107 LEU A N 1
ATOM 854 C CA . LEU A 1 107 ? -8.320 2.068 -1.658 1.00 90.88 107 LEU A CA 1
ATOM 855 C C . LEU A 1 107 ? -6.877 1.672 -1.326 1.00 90.88 107 LEU A C 1
ATOM 857 O O . LEU A 1 107 ? -6.005 1.754 -2.188 1.00 90.88 107 LEU A O 1
ATOM 861 N N . VAL A 1 108 ? -6.613 1.245 -0.090 1.00 90.44 108 VAL A N 1
ATOM 862 C CA . VAL A 1 108 ? -5.269 0.832 0.338 1.00 90.44 108 VAL A CA 1
ATOM 863 C C . VAL A 1 108 ? -4.805 -0.402 -0.437 1.00 90.44 108 VAL A C 1
ATOM 865 O O . VAL A 1 108 ? -3.676 -0.400 -0.924 1.00 90.44 108 VAL A O 1
ATOM 868 N N . THR A 1 109 ? -5.669 -1.397 -0.645 1.00 90.44 109 THR A N 1
ATOM 869 C CA . THR A 1 109 ? -5.359 -2.591 -1.452 1.00 90.44 109 THR A CA 1
ATOM 870 C C . THR A 1 109 ? -5.054 -2.238 -2.909 1.00 90.44 109 THR A C 1
ATOM 872 O O . THR A 1 109 ? -4.105 -2.749 -3.503 1.00 90.44 109 THR A O 1
ATOM 875 N N . GLN A 1 110 ? -5.809 -1.317 -3.509 1.00 90.06 110 GLN A N 1
ATOM 876 C CA . GLN A 1 110 ? -5.521 -0.852 -4.866 1.00 90.06 110 GLN A CA 1
ATOM 877 C C . GLN A 1 110 ? -4.201 -0.074 -4.939 1.00 90.06 110 GLN A C 1
ATOM 879 O O . GLN A 1 110 ? -3.432 -0.237 -5.887 1.00 90.06 110 GLN A O 1
ATOM 884 N N . VAL A 1 111 ? -3.904 0.750 -3.933 1.00 89.31 111 VAL A N 1
ATOM 885 C CA . VAL A 1 111 ? -2.625 1.462 -3.824 1.00 89.31 111 VAL A CA 1
ATOM 886 C C . VAL A 1 111 ? -1.456 0.484 -3.679 1.00 89.31 111 VAL A C 1
ATOM 888 O O . VAL A 1 111 ? -0.435 0.665 -4.341 1.00 89.31 111 VAL A O 1
ATOM 891 N N . GLU A 1 112 ? -1.603 -0.573 -2.884 1.00 87.88 112 GLU A N 1
ATOM 892 C CA . GLU A 1 112 ? -0.623 -1.657 -2.774 1.00 87.88 112 GLU A CA 1
ATOM 893 C C . GLU A 1 112 ? -0.361 -2.311 -4.137 1.00 87.88 112 GLU A C 1
ATOM 895 O O . GLU A 1 112 ? 0.792 -2.409 -4.565 1.00 87.88 112 GLU A O 1
ATOM 900 N N . ALA A 1 113 ? -1.418 -2.674 -4.869 1.00 87.31 113 ALA A N 1
ATOM 901 C CA . ALA A 1 113 ? -1.289 -3.236 -6.211 1.00 87.31 113 ALA A CA 1
ATOM 902 C C . ALA A 1 113 ? -0.556 -2.276 -7.168 1.00 87.31 113 ALA A C 1
ATOM 904 O O . ALA A 1 113 ? 0.290 -2.707 -7.955 1.00 87.31 113 ALA A O 1
ATOM 905 N N . VAL A 1 114 ? -0.814 -0.966 -7.075 1.00 87.38 114 VAL A N 1
ATOM 906 C CA . VAL A 1 114 ? -0.109 0.063 -7.860 1.00 87.38 114 VAL A CA 1
ATOM 907 C C . VAL A 1 114 ? 1.381 0.118 -7.514 1.00 87.38 114 VAL A C 1
ATOM 909 O O . VAL A 1 114 ? 2.207 0.189 -8.426 1.00 87.38 114 VAL A O 1
ATOM 912 N N . LEU A 1 115 ? 1.747 0.067 -6.230 1.00 85.00 115 LEU A N 1
ATOM 913 C CA . LEU A 1 115 ? 3.149 0.063 -5.796 1.00 85.00 115 LEU A CA 1
ATOM 914 C C . LEU A 1 115 ? 3.880 -1.204 -6.254 1.00 85.00 115 LEU A C 1
ATOM 916 O O . LEU A 1 115 ? 5.006 -1.117 -6.748 1.00 85.00 115 LEU A O 1
ATOM 920 N N . ASN A 1 116 ? 3.222 -2.358 -6.161 1.00 86.25 116 ASN A N 1
ATOM 921 C CA . ASN A 1 116 ? 3.783 -3.644 -6.570 1.00 86.25 116 ASN A CA 1
ATOM 922 C C . ASN A 1 116 ? 3.846 -3.818 -8.095 1.00 86.25 116 ASN A C 1
ATOM 924 O O . ASN A 1 116 ? 4.647 -4.606 -8.592 1.00 86.25 116 ASN A O 1
ATOM 928 N N . SER A 1 117 ? 3.072 -3.040 -8.852 1.00 85.69 117 SER A N 1
ATOM 929 C CA . SER A 1 117 ? 3.139 -2.990 -10.321 1.00 85.69 117 SER A CA 1
ATOM 930 C C . SER A 1 117 ? 4.166 -1.980 -10.848 1.00 85.69 117 SER A C 1
ATOM 932 O O . SER A 1 117 ? 4.268 -1.778 -12.058 1.00 85.69 117 SER A O 1
ATOM 934 N N . ARG A 1 118 ? 4.913 -1.299 -9.967 1.00 82.81 118 ARG A N 1
ATOM 935 C CA . ARG A 1 118 ? 5.901 -0.291 -10.370 1.00 82.81 118 ARG A CA 1
ATOM 936 C C . ARG A 1 118 ? 7.070 -0.948 -11.123 1.00 82.81 118 ARG A C 1
ATOM 938 O O . ARG A 1 118 ? 7.621 -1.926 -10.621 1.00 82.81 118 ARG A O 1
ATOM 945 N N . PRO A 1 119 ? 7.498 -0.401 -12.275 1.00 82.56 119 PRO A N 1
ATOM 946 C CA . PRO A 1 119 ? 8.663 -0.909 -12.992 1.00 82.56 119 PRO A CA 1
ATOM 947 C C . PRO A 1 119 ? 9.946 -0.706 -12.174 1.00 82.56 119 PRO A C 1
ATOM 949 O O . PRO A 1 119 ? 10.187 0.389 -11.668 1.00 82.56 119 PRO A O 1
ATOM 952 N N . LEU A 1 120 ? 10.753 -1.762 -12.046 1.00 80.56 120 LEU A N 1
ATOM 953 C CA . LEU A 1 120 ? 12.098 -1.728 -11.465 1.00 80.56 120 LEU A CA 1
ATOM 954 C C . LEU A 1 120 ? 13.137 -1.580 -12.575 1.00 80.56 120 LEU A C 1
ATOM 956 O O . LEU A 1 120 ? 13.793 -0.549 -12.669 1.00 80.56 120 LEU A O 1
ATOM 960 N N . THR A 1 121 ? 13.232 -2.592 -13.441 1.00 78.81 121 THR A N 1
ATOM 961 C CA . THR A 1 121 ? 14.242 -2.688 -14.504 1.00 78.81 121 THR A CA 1
ATOM 962 C C . THR A 1 121 ? 13.683 -3.501 -15.670 1.00 78.81 121 THR A C 1
ATOM 964 O O . THR A 1 121 ? 12.781 -4.319 -15.496 1.00 78.81 121 THR A O 1
ATOM 967 N N . LYS A 1 122 ? 14.201 -3.285 -16.881 1.00 79.12 122 LYS A N 1
ATOM 968 C CA . LYS A 1 122 ? 13.901 -4.154 -18.025 1.00 79.12 122 LYS A CA 1
ATOM 969 C C . LYS A 1 122 ? 14.625 -5.491 -17.866 1.00 79.12 122 LYS A C 1
ATOM 971 O O . LYS A 1 122 ? 15.782 -5.509 -17.461 1.00 79.12 122 LYS A O 1
ATOM 976 N N . ILE A 1 123 ? 13.960 -6.594 -18.191 1.00 78.88 123 ILE A N 1
ATOM 977 C CA . ILE A 1 123 ? 14.573 -7.931 -18.124 1.00 78.88 123 ILE A CA 1
ATOM 978 C C . ILE A 1 123 ? 15.562 -8.133 -19.286 1.00 78.88 123 ILE A C 1
ATOM 980 O O . ILE A 1 123 ? 16.541 -8.861 -19.155 1.00 78.88 123 ILE A O 1
ATOM 984 N N . SER A 1 124 ? 15.328 -7.448 -20.406 1.00 79.25 124 SER A N 1
ATOM 985 C CA . SER A 1 124 ? 16.020 -7.648 -21.675 1.00 79.25 124 SER A CA 1
ATOM 986 C C . SER A 1 124 ? 16.037 -6.359 -22.503 1.00 79.25 124 SER A C 1
ATOM 988 O O . SER A 1 124 ? 15.371 -5.370 -22.173 1.00 79.25 124 SER A O 1
ATOM 990 N N . SER A 1 125 ? 16.817 -6.374 -23.581 1.00 77.19 125 SER A N 1
ATOM 991 C CA . SER A 1 125 ? 16.866 -5.315 -24.593 1.00 77.19 125 SER A CA 1
ATOM 992 C C . SER A 1 125 ? 15.710 -5.398 -25.600 1.00 77.19 125 SER A C 1
ATOM 994 O O . SER A 1 125 ? 15.520 -4.446 -26.359 1.00 77.19 125 SER A O 1
ATOM 996 N N . ASP A 1 126 ? 14.950 -6.502 -25.623 1.00 78.81 126 ASP A N 1
ATOM 997 C CA . ASP A 1 126 ? 13.788 -6.662 -26.506 1.00 78.81 126 ASP A CA 1
ATOM 998 C C . ASP A 1 126 ? 12.633 -5.743 -26.048 1.00 78.81 126 ASP A C 1
ATOM 1000 O O . ASP A 1 126 ? 12.238 -5.779 -24.879 1.00 78.81 126 ASP A O 1
ATOM 1004 N N . PRO A 1 127 ? 12.074 -4.896 -26.930 1.00 72.88 127 PRO A N 1
ATOM 1005 C CA . PRO A 1 127 ? 10.923 -4.054 -26.607 1.00 72.88 127 PRO A CA 1
ATOM 1006 C C . PRO A 1 127 ? 9.625 -4.822 -26.298 1.00 72.88 127 PRO A C 1
ATOM 1008 O O . PRO A 1 127 ? 8.713 -4.215 -25.735 1.00 72.88 127 PRO A O 1
ATOM 1011 N N . ASN A 1 128 ? 9.519 -6.106 -26.652 1.00 76.94 128 ASN A N 1
ATOM 1012 C CA . ASN A 1 128 ? 8.350 -6.943 -26.360 1.00 76.94 128 ASN A CA 1
ATOM 1013 C C . ASN A 1 128 ? 8.422 -7.636 -24.994 1.00 76.94 128 ASN A C 1
ATOM 1015 O O . ASN A 1 128 ? 7.410 -8.169 -24.531 1.00 76.94 128 ASN A O 1
ATOM 1019 N N . ASP A 1 129 ? 9.591 -7.636 -24.351 1.00 77.69 129 ASP A N 1
ATOM 1020 C CA . ASP A 1 129 ? 9.763 -8.286 -23.058 1.00 77.69 129 ASP A CA 1
ATOM 1021 C C . ASP A 1 129 ? 9.103 -7.488 -21.929 1.00 77.69 129 ASP A C 1
ATOM 1023 O O . ASP A 1 129 ? 9.063 -6.251 -21.908 1.00 77.69 129 ASP A O 1
ATOM 1027 N N . SER A 1 130 ? 8.576 -8.221 -20.948 1.00 74.69 130 SER A N 1
ATOM 1028 C CA . SER A 1 130 ? 7.916 -7.626 -19.794 1.00 74.69 130 SER A CA 1
ATOM 1029 C C . SER A 1 130 ? 8.909 -6.864 -18.909 1.00 74.69 130 SER A C 1
ATOM 1031 O O . SER A 1 130 ? 10.086 -7.205 -18.762 1.00 74.69 130 SER A O 1
ATOM 1033 N N . ILE A 1 131 ? 8.425 -5.782 -18.297 1.00 84.31 131 ILE A N 1
ATOM 1034 C CA . ILE A 1 131 ? 9.219 -5.011 -17.340 1.00 84.31 131 ILE A CA 1
ATOM 1035 C C . ILE A 1 131 ? 9.191 -5.736 -15.995 1.00 84.31 131 ILE A C 1
ATOM 1037 O O . ILE A 1 131 ? 8.124 -6.125 -15.522 1.00 84.31 131 ILE A O 1
ATOM 1041 N N . LEU A 1 132 ? 10.347 -5.866 -15.344 1.00 83.56 132 LEU A N 1
ATOM 1042 C CA . LEU A 1 132 ? 10.428 -6.446 -14.011 1.00 83.56 132 LEU A CA 1
ATOM 1043 C C . LEU A 1 132 ? 9.769 -5.506 -12.999 1.00 83.56 132 LEU A C 1
ATOM 1045 O O . LEU A 1 132 ? 10.068 -4.313 -12.949 1.00 83.56 132 LEU A O 1
ATOM 1049 N N . THR A 1 133 ? 8.897 -6.050 -12.161 1.00 85.75 133 THR A N 1
ATOM 1050 C CA . THR A 1 133 ? 8.167 -5.320 -11.112 1.00 85.75 133 THR A CA 1
ATOM 1051 C C . THR A 1 133 ? 8.243 -6.102 -9.801 1.00 85.75 133 THR A C 1
ATOM 1053 O O . THR A 1 133 ? 8.476 -7.313 -9.842 1.00 85.75 133 THR A O 1
ATOM 1056 N N . PRO A 1 134 ? 8.008 -5.474 -8.633 1.00 84.50 134 PRO A N 1
ATOM 1057 C CA . PRO A 1 134 ? 7.936 -6.199 -7.366 1.00 84.50 134 PRO A CA 1
ATOM 1058 C C . PRO A 1 134 ? 6.914 -7.347 -7.379 1.00 84.50 134 PRO A C 1
ATOM 1060 O O . PRO A 1 134 ? 7.166 -8.399 -6.796 1.00 84.50 134 PRO A O 1
ATOM 1063 N N . ALA A 1 135 ? 5.795 -7.187 -8.091 1.00 85.81 135 ALA A N 1
ATOM 1064 C CA . ALA A 1 135 ? 4.772 -8.218 -8.234 1.00 85.81 135 ALA A CA 1
ATOM 1065 C C . ALA A 1 135 ? 5.293 -9.526 -8.847 1.00 85.81 135 ALA A C 1
ATOM 1067 O O . ALA A 1 135 ? 4.857 -10.594 -8.423 1.00 85.81 135 ALA A O 1
ATOM 1068 N N . HIS A 1 136 ? 6.263 -9.470 -9.767 1.00 86.00 136 HIS A N 1
ATOM 1069 C CA . HIS A 1 136 ? 6.868 -10.682 -10.330 1.00 86.00 136 HIS A CA 1
ATOM 1070 C C . HIS A 1 136 ? 7.555 -11.534 -9.261 1.00 86.00 136 HIS A C 1
ATOM 1072 O O . HIS A 1 136 ? 7.572 -12.753 -9.367 1.00 86.00 136 HIS A O 1
ATOM 1078 N N . PHE A 1 137 ? 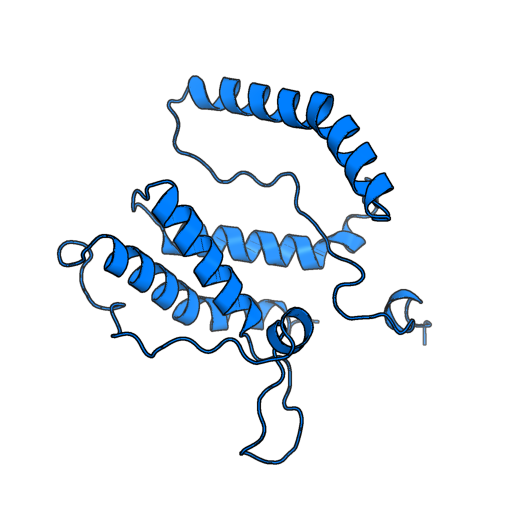8.084 -10.911 -8.209 1.00 83.62 137 PHE A N 1
ATOM 1079 C CA . PHE A 1 137 ? 8.707 -11.625 -7.100 1.00 83.62 137 PHE A CA 1
ATOM 1080 C C . PHE A 1 137 ? 7.693 -12.124 -6.063 1.00 83.62 137 PHE A C 1
ATOM 1082 O O . PHE A 1 137 ? 7.934 -13.149 -5.437 1.00 83.62 137 PHE A O 1
ATOM 1089 N N . LEU A 1 138 ? 6.576 -11.412 -5.876 1.00 81.38 138 LEU A N 1
ATOM 1090 C CA . LEU A 1 138 ? 5.537 -11.771 -4.900 1.00 81.38 138 LEU A CA 1
ATOM 1091 C C . LEU A 1 138 ? 4.564 -12.834 -5.425 1.00 81.38 138 LEU A C 1
ATOM 1093 O O . LEU A 1 138 ? 4.226 -13.772 -4.714 1.00 81.38 138 LEU A O 1
ATOM 1097 N N . VAL A 1 139 ? 4.093 -12.660 -6.660 1.00 82.88 139 VAL A N 1
ATOM 1098 C CA . VAL A 1 139 ? 3.005 -13.445 -7.273 1.00 82.88 139 VAL A CA 1
ATOM 1099 C C . VAL A 1 139 ? 3.523 -14.315 -8.425 1.00 82.88 139 VAL A C 1
ATOM 1101 O O . VAL A 1 139 ? 2.816 -15.190 -8.915 1.00 82.88 139 VAL A O 1
ATOM 1104 N N . GLY A 1 140 ? 4.759 -14.091 -8.883 1.00 81.06 140 GLY A N 1
ATOM 1105 C CA . GLY A 1 140 ? 5.345 -14.800 -10.027 1.00 81.06 140 GLY A CA 1
ATOM 1106 C C . GLY A 1 140 ? 4.957 -14.222 -11.390 1.00 81.06 140 GLY A C 1
ATOM 1107 O O . GLY A 1 140 ? 5.470 -14.669 -12.411 1.00 81.06 140 GLY A O 1
ATOM 1108 N N . THR A 1 141 ? 4.059 -13.232 -11.437 1.00 81.00 141 THR A N 1
ATOM 1109 C CA . THR A 1 141 ? 3.535 -12.649 -12.683 1.00 81.00 141 THR A CA 1
ATOM 1110 C C . THR A 1 141 ? 3.241 -11.153 -12.534 1.00 81.00 141 THR A C 1
ATOM 1112 O O . THR A 1 141 ? 3.302 -10.586 -11.440 1.00 81.00 141 THR A O 1
ATOM 1115 N N . SER A 1 142 ? 2.928 -10.493 -13.650 1.00 80.12 142 SER A N 1
ATOM 1116 C CA . SER A 1 142 ? 2.454 -9.109 -13.650 1.00 80.12 142 SER A CA 1
ATOM 1117 C C . SER A 1 142 ? 1.020 -9.009 -13.126 1.00 80.12 142 SER A C 1
ATOM 1119 O O . SER A 1 142 ? 0.122 -9.692 -13.619 1.00 80.12 142 SER A O 1
ATOM 1121 N N . LEU A 1 143 ? 0.779 -8.081 -12.195 1.00 78.31 143 LEU A N 1
ATOM 1122 C CA . LEU A 1 143 ? -0.575 -7.709 -11.786 1.00 78.31 143 LEU A CA 1
ATOM 1123 C C . LEU A 1 143 ? -1.252 -6.953 -12.934 1.00 78.31 143 LEU A C 1
ATOM 1125 O O . LEU A 1 143 ? -0.925 -5.800 -13.220 1.00 78.31 143 LEU A O 1
ATOM 1129 N N . THR A 1 144 ? -2.188 -7.616 -13.606 1.00 76.56 144 THR A N 1
ATOM 1130 C CA . THR A 1 144 ? -2.991 -7.023 -14.676 1.00 76.56 144 THR A CA 1
ATOM 1131 C C . THR A 1 144 ? -4.408 -6.784 -14.171 1.00 76.56 144 THR A C 1
ATOM 1133 O O . THR A 1 144 ? -5.029 -7.653 -13.566 1.00 76.56 144 THR A O 1
ATOM 1136 N N . ALA A 1 145 ? -4.907 -5.571 -14.386 1.00 77.44 145 ALA A N 1
ATOM 1137 C CA . ALA A 1 145 ? -6.285 -5.195 -14.103 1.00 77.44 145 ALA A CA 1
ATOM 1138 C C . ALA A 1 145 ? -6.957 -4.767 -15.408 1.00 77.44 145 ALA A C 1
ATOM 1140 O O . ALA A 1 145 ? -6.285 -4.304 -16.335 1.00 77.44 145 ALA A O 1
ATOM 1141 N N . LEU A 1 146 ? -8.281 -4.910 -15.475 1.00 82.31 146 LEU A N 1
ATOM 1142 C CA . LEU A 1 146 ? -9.044 -4.437 -16.625 1.00 82.31 146 LEU A CA 1
ATOM 1143 C C . LEU A 1 146 ? -8.896 -2.913 -16.773 1.00 82.31 146 LEU A C 1
ATOM 1145 O O . LEU A 1 146 ? -8.840 -2.201 -15.766 1.00 82.31 146 LEU A O 1
ATOM 1149 N N . PRO A 1 147 ? -8.820 -2.394 -18.011 1.00 81.12 147 PRO A N 1
ATOM 1150 C CA . PRO A 1 147 ? -8.743 -0.961 -18.235 1.00 81.12 147 PRO A CA 1
ATOM 1151 C C . PRO A 1 147 ? -10.040 -0.292 -17.773 1.00 81.12 147 PRO A C 1
ATOM 1153 O O . PRO A 1 147 ? -11.132 -0.622 -18.230 1.00 81.12 147 PRO A O 1
ATOM 1156 N N . GLU A 1 148 ? -9.904 0.674 -16.872 1.00 83.12 148 GLU A N 1
ATOM 1157 C CA . GLU A 1 148 ? -11.020 1.446 -16.335 1.00 83.12 148 GLU A CA 1
ATOM 1158 C C . GLU A 1 148 ? -11.104 2.845 -16.967 1.00 83.12 148 GLU A C 1
ATOM 1160 O O . GLU A 1 148 ? -10.080 3.412 -17.371 1.00 83.12 148 GLU A O 1
ATOM 1165 N N . PRO A 1 149 ? -12.304 3.455 -17.026 1.00 86.81 149 PRO A N 1
ATOM 1166 C CA . PRO A 1 149 ? -12.460 4.824 -17.501 1.00 86.81 149 PRO A CA 1
ATOM 1167 C C . PRO A 1 149 ? -11.710 5.819 -16.605 1.00 86.81 149 PRO A C 1
ATOM 1169 O O . PRO A 1 149 ? -11.687 5.699 -15.378 1.00 86.81 149 PRO A O 1
ATOM 1172 N N . ASN A 1 150 ? -11.119 6.846 -17.218 1.00 87.31 150 ASN A N 1
ATOM 1173 C CA . ASN A 1 150 ? -10.401 7.885 -16.486 1.00 87.31 150 ASN A CA 1
ATOM 1174 C C . ASN A 1 150 ? -11.384 8.858 -15.817 1.00 87.31 150 ASN A C 1
ATOM 1176 O O . ASN A 1 150 ? -12.131 9.567 -16.490 1.00 87.31 150 ASN A O 1
ATOM 1180 N N . LEU A 1 151 ? -11.352 8.920 -14.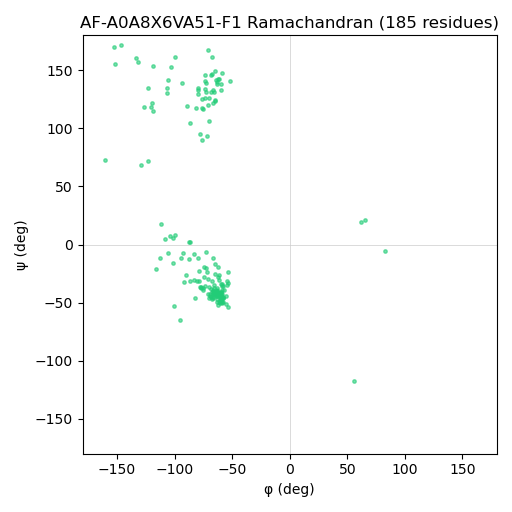486 1.00 89.06 151 LEU A N 1
ATOM 1181 C CA . LEU A 1 151 ? -12.249 9.740 -13.667 1.00 89.06 151 LEU A CA 1
ATOM 1182 C C . LEU A 1 151 ? -11.546 10.943 -13.023 1.00 89.06 151 LEU A C 1
ATOM 1184 O O . LEU A 1 151 ? -12.164 11.677 -12.250 1.00 89.06 151 LEU A O 1
ATOM 1188 N N . THR A 1 152 ? -10.266 11.177 -13.328 1.00 85.31 152 THR A N 1
ATOM 1189 C CA . THR A 1 152 ? -9.449 12.204 -12.653 1.00 85.31 152 THR A CA 1
ATOM 1190 C C . THR A 1 152 ? -10.035 13.616 -12.767 1.00 85.31 152 THR A C 1
ATOM 1192 O O . THR A 1 152 ? -10.001 14.366 -11.791 1.00 85.31 152 THR A O 1
ATOM 1195 N N . ASN A 1 153 ? -10.663 13.944 -13.901 1.00 87.44 153 ASN A N 1
ATOM 1196 C CA . ASN A 1 153 ? -11.257 15.261 -14.167 1.00 87.44 153 ASN A CA 1
ATOM 1197 C C . ASN A 1 153 ? -12.747 15.368 -13.788 1.00 87.44 153 ASN A C 1
ATOM 1199 O O . ASN A 1 153 ? -13.319 16.455 -13.831 1.00 87.44 153 ASN A O 1
ATOM 1203 N N . THR A 1 154 ? -13.393 14.265 -13.408 1.00 87.88 154 THR A N 1
ATOM 1204 C CA . THR A 1 154 ? -14.831 14.248 -13.106 1.00 87.88 154 THR A CA 1
ATOM 1205 C C . THR A 1 154 ? -15.075 14.799 -11.700 1.00 87.88 154 THR A C 1
ATOM 1207 O O . THR A 1 154 ? -14.415 14.353 -10.757 1.00 87.88 154 THR A O 1
ATOM 1210 N N . PRO A 1 155 ? -15.988 15.763 -11.492 1.00 86.44 155 PRO A N 1
ATOM 1211 C CA . PRO A 1 155 ? -16.210 16.342 -10.170 1.00 86.44 155 PRO A CA 1
ATOM 1212 C C . PRO A 1 155 ? -16.854 15.319 -9.217 1.00 86.44 155 PRO A C 1
ATOM 1214 O O . PRO A 1 155 ? -17.635 14.469 -9.637 1.00 86.44 155 PRO A O 1
ATOM 1217 N N . ILE A 1 156 ? -16.505 15.386 -7.926 1.00 85.19 156 ILE A N 1
ATOM 1218 C CA . ILE A 1 156 ? -16.844 14.354 -6.921 1.00 85.19 156 ILE A CA 1
ATOM 1219 C C . ILE A 1 156 ? -18.359 14.163 -6.771 1.00 85.19 156 ILE A C 1
ATOM 1221 O O . ILE A 1 156 ? -18.823 13.048 -6.570 1.00 85.19 156 ILE A O 1
ATOM 1225 N N . ASN A 1 157 ? -19.136 15.235 -6.926 1.00 87.19 157 ASN A N 1
ATOM 1226 C CA . ASN A 1 157 ? -20.596 15.210 -6.836 1.00 87.19 157 ASN A CA 1
ATOM 1227 C C . ASN A 1 157 ? -21.285 14.408 -7.955 1.00 87.19 157 ASN A C 1
ATOM 1229 O O . ASN A 1 157 ? -22.484 14.173 -7.866 1.00 87.19 157 ASN A O 1
ATOM 1233 N N . ARG A 1 158 ? -20.558 14.014 -9.008 1.00 87.94 158 ARG A N 1
ATOM 1234 C CA . ARG A 1 158 ? -21.072 13.194 -10.116 1.00 87.94 158 ARG A CA 1
ATOM 1235 C C . ARG A 1 158 ? -20.608 11.737 -10.048 1.00 87.94 158 ARG A C 1
ATOM 1237 O O . ARG A 1 158 ? -20.812 11.001 -11.007 1.00 87.94 158 ARG A O 1
ATOM 1244 N N . LEU A 1 159 ? -19.939 11.337 -8.965 1.00 89.88 159 LEU A N 1
ATOM 1245 C CA . LEU A 1 159 ? -19.350 10.009 -8.824 1.00 89.88 159 LEU A CA 1
ATOM 1246 C C . LEU A 1 159 ? -20.155 9.146 -7.859 1.00 89.88 159 LEU A C 1
ATOM 1248 O O . LEU A 1 159 ? -20.470 9.560 -6.743 1.00 89.88 159 LEU A O 1
ATOM 1252 N N . ASN A 1 160 ? -20.390 7.902 -8.264 1.00 91.25 160 ASN A N 1
ATOM 1253 C CA . ASN A 1 160 ? -20.798 6.842 -7.353 1.00 91.25 160 ASN A CA 1
ATOM 1254 C C . ASN A 1 160 ? -19.658 6.495 -6.383 1.00 91.25 160 ASN A C 1
ATOM 1256 O O . ASN A 1 160 ? -18.486 6.767 -6.645 1.00 91.25 160 ASN A O 1
ATOM 1260 N N . ARG A 1 161 ? -19.985 5.840 -5.265 1.00 90.62 161 ARG A N 1
ATOM 1261 C CA . ARG A 1 161 ? -19.012 5.491 -4.213 1.00 90.62 161 ARG A CA 1
ATOM 1262 C C . ARG A 1 161 ? -17.816 4.680 -4.728 1.00 90.62 161 ARG A C 1
ATOM 1264 O O . ARG A 1 161 ? -16.674 5.032 -4.457 1.00 90.62 161 ARG A O 1
ATOM 1271 N N . TRP A 1 162 ? -18.054 3.672 -5.565 1.00 90.56 162 TRP A N 1
ATOM 1272 C CA . TRP A 1 162 ? -16.964 2.904 -6.179 1.00 90.56 162 TRP A CA 1
ATOM 1273 C C . TRP A 1 162 ? -16.122 3.755 -7.150 1.00 90.56 162 TRP A C 1
ATOM 1275 O O . TRP A 1 162 ? -14.900 3.650 -7.169 1.00 90.56 162 TRP A O 1
ATOM 1285 N N . GLN A 1 163 ? -16.753 4.663 -7.906 1.00 91.62 163 GLN A N 1
ATOM 1286 C CA . GLN A 1 163 ? -16.064 5.576 -8.828 1.00 91.62 163 GLN A CA 1
ATOM 1287 C C . GLN A 1 163 ? -15.195 6.591 -8.083 1.00 91.62 163 GLN A C 1
ATOM 1289 O O . GLN A 1 163 ? -14.153 7.004 -8.590 1.00 91.62 163 GLN A O 1
ATOM 1294 N N . LEU A 1 164 ? -15.604 6.988 -6.874 1.00 91.75 164 LEU A N 1
ATOM 1295 C CA . LEU A 1 164 ? -14.790 7.809 -5.986 1.00 91.75 164 LEU A CA 1
ATOM 1296 C C . LEU A 1 164 ? -13.495 7.080 -5.616 1.00 91.75 164 LEU A C 1
ATOM 1298 O O . LEU A 1 164 ? -12.424 7.659 -5.784 1.00 91.75 164 LEU A O 1
ATOM 1302 N N . VAL A 1 165 ? -13.577 5.820 -5.174 1.00 91.75 165 VAL A N 1
ATOM 1303 C CA . VAL A 1 165 ? -12.391 5.005 -4.846 1.00 91.75 165 VAL A CA 1
ATOM 1304 C C . VAL A 1 165 ? -11.467 4.891 -6.061 1.00 91.75 165 VAL A C 1
ATOM 1306 O O . VAL A 1 165 ? -10.280 5.195 -5.954 1.00 91.75 165 VAL A O 1
ATOM 1309 N N . GLN A 1 166 ? -12.020 4.602 -7.242 1.00 91.69 166 GLN A N 1
ATOM 1310 C CA . GLN A 1 166 ? -11.226 4.518 -8.470 1.00 91.69 166 GLN A CA 1
ATOM 1311 C C . GLN A 1 166 ? -10.565 5.840 -8.846 1.00 91.69 166 GLN A C 1
ATOM 1313 O O . GLN A 1 166 ? -9.382 5.881 -9.186 1.00 91.69 166 GLN A O 1
ATOM 1318 N N . LYS A 1 167 ? -11.284 6.959 -8.721 1.00 92.00 167 LYS A N 1
ATOM 1319 C CA . LYS A 1 167 ? -10.703 8.284 -8.934 1.00 92.00 167 LYS A CA 1
ATOM 1320 C C . LYS A 1 167 ? -9.533 8.542 -7.981 1.00 92.00 167 LYS A C 1
ATOM 1322 O O . LYS A 1 167 ? -8.517 9.090 -8.420 1.00 92.00 167 LYS A O 1
ATOM 1327 N N . LEU A 1 168 ? -9.655 8.179 -6.703 1.00 91.25 168 LEU A N 1
ATOM 1328 C CA . LEU A 1 168 ? -8.584 8.341 -5.715 1.00 91.25 168 LEU A CA 1
ATOM 1329 C C . LEU A 1 168 ? -7.360 7.500 -6.099 1.00 91.25 168 LEU A C 1
ATOM 1331 O O . LEU A 1 168 ? -6.259 8.044 -6.177 1.00 91.25 168 LEU A O 1
ATOM 1335 N N . THR A 1 169 ? -7.548 6.230 -6.457 1.00 90.50 169 THR A N 1
ATOM 1336 C CA . THR A 1 169 ? -6.475 5.341 -6.936 1.00 90.50 169 THR A CA 1
ATOM 1337 C C . THR A 1 169 ? -5.799 5.874 -8.200 1.00 90.50 169 THR A C 1
ATOM 1339 O O . THR A 1 169 ? -4.571 5.938 -8.276 1.00 90.50 169 THR A O 1
ATOM 1342 N N . GLN A 1 170 ? -6.569 6.336 -9.188 1.00 89.81 170 GLN A N 1
ATOM 1343 C CA . GLN A 1 170 ? -6.031 6.927 -10.419 1.00 89.81 170 GLN A CA 1
ATOM 1344 C C . GLN A 1 170 ? -5.244 8.214 -10.136 1.00 89.81 170 GLN A C 1
ATOM 1346 O O . GLN A 1 170 ? -4.172 8.434 -10.705 1.00 89.81 170 GLN A O 1
ATOM 1351 N N . THR A 1 171 ? -5.738 9.048 -9.218 1.00 88.69 171 THR A N 1
ATOM 1352 C CA . THR A 1 171 ? -5.049 10.268 -8.773 1.00 88.69 171 THR A CA 1
ATOM 1353 C C . THR A 1 171 ? -3.748 9.928 -8.046 1.00 88.69 171 THR A C 1
ATOM 1355 O O . THR A 1 171 ? -2.721 10.562 -8.297 1.00 88.69 171 THR A O 1
ATOM 1358 N N . PHE A 1 172 ? -3.761 8.893 -7.201 1.00 88.75 172 PHE A N 1
ATOM 1359 C CA . PHE A 1 172 ? -2.570 8.362 -6.543 1.00 88.75 172 PHE A CA 1
ATOM 1360 C C . PHE A 1 172 ? -1.546 7.863 -7.567 1.00 88.75 172 PHE A C 1
ATOM 1362 O O . PHE A 1 172 ? -0.387 8.256 -7.506 1.00 88.75 172 PHE A O 1
ATOM 1369 N N . LYS A 1 173 ? -1.959 7.061 -8.555 1.00 85.44 173 LYS A N 1
ATOM 1370 C CA . LYS A 1 173 ? -1.071 6.540 -9.607 1.00 85.44 173 LYS A CA 1
ATOM 1371 C C . LYS A 1 173 ? -0.433 7.665 -10.428 1.00 85.44 173 LYS A C 1
ATOM 1373 O O . LYS A 1 173 ? 0.777 7.648 -10.642 1.00 85.44 173 LYS A O 1
ATOM 1378 N N . LYS A 1 174 ? -1.228 8.659 -10.841 1.00 81.69 174 LYS A N 1
ATOM 1379 C CA . LYS A 1 174 ? -0.766 9.806 -11.640 1.00 81.69 174 LYS A CA 1
ATOM 1380 C C . LYS A 1 174 ? 0.248 10.671 -10.886 1.00 81.69 174 LYS A C 1
ATOM 1382 O O . LYS A 1 174 ? 1.243 11.093 -11.464 1.00 81.69 174 LYS A O 1
ATOM 1387 N N . ASN A 1 175 ? 0.010 10.919 -9.600 1.00 69.44 175 ASN A N 1
ATOM 1388 C CA . ASN A 1 175 ? 0.843 11.817 -8.799 1.00 69.44 175 ASN A CA 1
ATOM 1389 C C . ASN A 1 175 ? 2.007 11.093 -8.094 1.00 69.44 175 ASN A C 1
ATOM 1391 O O . ASN A 1 175 ? 3.025 11.715 -7.791 1.00 69.44 175 ASN A O 1
ATOM 1395 N N . GLY A 1 176 ? 1.867 9.796 -7.812 1.00 57.97 176 GLY A N 1
ATOM 1396 C CA . GLY A 1 176 ? 2.810 8.979 -7.044 1.00 57.97 176 GLY A CA 1
ATOM 1397 C C . GLY A 1 176 ? 4.032 8.523 -7.838 1.00 57.97 176 GLY A C 1
ATOM 1398 O O . GLY A 1 176 ? 5.120 8.447 -7.269 1.00 57.97 176 GLY A O 1
ATOM 1399 N N . GLN A 1 177 ? 3.897 8.308 -9.154 1.00 52.66 177 GLN A N 1
ATOM 1400 C CA . GLN A 1 177 ? 5.041 7.985 -10.019 1.00 52.66 177 GLN A CA 1
ATOM 1401 C C . GLN A 1 177 ? 6.115 9.082 -9.982 1.00 52.66 177 GLN A C 1
ATOM 1403 O O . GLN A 1 177 ? 7.299 8.770 -9.977 1.00 52.66 177 GLN A O 1
ATOM 1408 N N . MET A 1 178 ? 5.723 10.354 -9.871 1.00 38.38 178 MET A N 1
ATOM 1409 C CA . MET A 1 178 ? 6.678 11.464 -9.895 1.00 38.38 178 MET A CA 1
ATOM 1410 C C . MET A 1 178 ? 7.436 11.638 -8.568 1.00 38.38 178 MET A C 1
ATOM 1412 O O . MET A 1 178 ? 8.613 11.960 -8.584 1.00 38.38 178 MET A O 1
ATOM 1416 N N . THR A 1 179 ? 6.794 11.410 -7.415 1.00 41.88 179 THR A N 1
ATOM 1417 C CA . THR A 1 179 ? 7.396 11.705 -6.095 1.00 41.88 179 THR A CA 1
ATOM 1418 C C . THR A 1 179 ? 8.152 10.521 -5.487 1.00 41.88 179 THR A C 1
ATOM 1420 O O . THR A 1 179 ? 9.141 10.714 -4.783 1.00 41.88 179 THR A O 1
ATOM 1423 N N . ILE A 1 180 ? 7.714 9.283 -5.743 1.00 47.72 180 ILE A N 1
ATOM 1424 C CA . ILE A 1 180 ? 8.379 8.095 -5.184 1.00 47.72 180 ILE A CA 1
ATOM 1425 C C . ILE A 1 180 ? 9.650 7.763 -5.988 1.00 47.72 180 ILE A C 1
ATOM 1427 O O . ILE A 1 180 ? 10.558 7.160 -5.442 1.00 47.72 180 ILE A O 1
ATOM 1431 N N . LEU A 1 181 ? 9.776 8.191 -7.250 1.00 38.62 181 LEU A N 1
ATOM 1432 C CA . LEU A 1 181 ? 11.011 8.020 -8.032 1.00 38.62 181 LEU A CA 1
ATOM 1433 C C . LEU A 1 181 ? 12.079 9.081 -7.712 1.00 38.62 181 LEU A C 1
ATOM 1435 O O . LEU A 1 181 ? 13.266 8.774 -7.727 1.00 38.62 181 LEU A O 1
ATOM 1439 N N . THR A 1 182 ? 11.692 10.307 -7.350 1.00 33.38 182 THR A N 1
ATOM 1440 C CA . THR A 1 182 ? 12.657 11.375 -7.024 1.00 33.38 182 THR A CA 1
ATOM 1441 C C . THR A 1 182 ? 13.384 11.164 -5.696 1.00 33.38 182 THR A C 1
ATOM 1443 O O . THR A 1 182 ? 14.483 11.674 -5.533 1.00 33.38 182 THR A O 1
ATOM 1446 N N . GLY A 1 183 ? 12.807 10.398 -4.762 1.00 35.75 183 GLY A N 1
ATOM 1447 C CA . GLY A 1 183 ? 13.464 10.046 -3.495 1.00 35.75 183 GLY A CA 1
ATOM 1448 C C . GLY A 1 183 ? 14.419 8.848 -3.571 1.00 35.75 183 GLY A C 1
ATOM 1449 O O . GLY A 1 183 ? 15.098 8.574 -2.592 1.00 35.75 183 GLY A O 1
ATOM 1450 N N . TYR A 1 184 ? 14.455 8.128 -4.699 1.00 38.91 184 TYR A N 1
ATOM 1451 C CA . TYR A 1 184 ? 15.333 6.965 -4.911 1.00 38.91 184 TYR A CA 1
ATOM 1452 C C . TYR A 1 184 ? 16.522 7.259 -5.843 1.00 38.91 184 TYR A C 1
ATOM 1454 O O . TYR A 1 184 ? 17.395 6.412 -5.975 1.00 38.91 184 TYR A O 1
ATOM 1462 N N . ASN A 1 185 ? 16.563 8.442 -6.471 1.00 27.44 185 ASN A N 1
ATOM 1463 C CA . ASN A 1 185 ? 17.610 8.851 -7.421 1.00 27.44 185 ASN A CA 1
ATOM 1464 C C . ASN A 1 185 ? 18.506 9.985 -6.883 1.00 27.44 185 ASN A C 1
ATOM 1466 O O . ASN A 1 185 ? 19.160 10.675 -7.662 1.00 27.44 185 ASN A O 1
ATOM 1470 N N . GLN A 1 186 ? 18.504 10.218 -5.571 1.00 26.27 186 GLN A N 1
ATOM 1471 C CA . GLN A 1 186 ? 19.451 11.117 -4.911 1.00 26.27 186 GLN A CA 1
ATOM 1472 C C . GLN A 1 186 ? 20.196 10.350 -3.824 1.00 26.27 186 GLN A C 1
ATOM 1474 O O . GLN A 1 186 ? 19.921 10.541 -2.647 1.00 26.27 186 GLN A O 1
ATOM 1479 N N . GLU A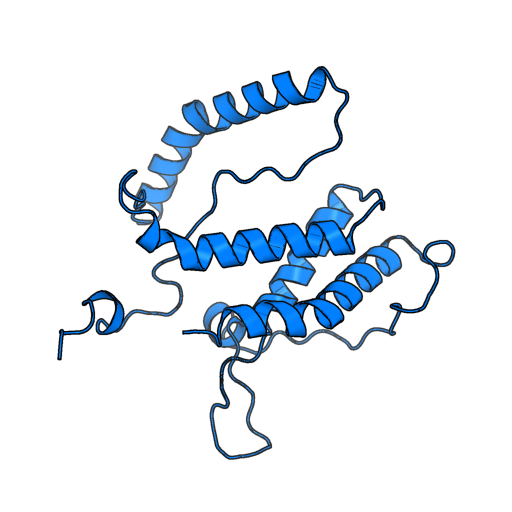 1 187 ? 21.086 9.458 -4.252 1.00 29.23 187 GLU A N 1
ATOM 1480 C CA . GLU A 1 187 ? 22.333 9.068 -3.578 1.00 29.23 187 GLU A CA 1
ATOM 1481 C C . GLU A 1 187 ? 23.277 8.462 -4.623 1.00 29.23 187 GLU A C 1
ATOM 1483 O O . GLU A 1 187 ? 22.816 7.592 -5.400 1.00 29.23 187 GLU A O 1
#